Protein AF-A0A7J5XZE1-F1 (afdb_monomer_lite)

Organism: Dissostichus mawsoni (NCBI:txid36200)

Radius of gyration: 55.98 Å; chains: 1; bounding box: 122×51×194 Å

pLDDT: mean 79.08, std 19.47, range [37.0, 98.12]

Foldseek 3Di:
DDDDPDVVVVVVVVVVVVVVVVVVVVVVVVVVVVVVLLVVLQVCCVVPLVVVLVVLLVVLVVLLVVLLPDDDDPVCVVVSVVSLVVSVVSLVVSVVSCVVSVVSDDPVVNVVSVVSSVVSVVSSVVSVVVNVVNNVVNVVVVVVVVVVVVVVVVVVVVVVVVVVVVVVVVVVVVVVVVVVVVVVVVVVVVVVVVVVVPDVVPDPDPVVVVVVVVVVVVVVVVVVVVVVVVVPPPPPDPPPDDDPPDDDDDDDDDDDDDDDPDPDDDPDDDDDDDDDDDDDDDPDDDDPPPDDDDDDDDDDD

Secondary structure (DSSP, 8-state):
-----SSHHHHHHHHHHHHHHHHHHHHHHHHHHHHHHHHHHHHHIIIIIHHHHHHHHHHHHHHHHHHHHPPP-TTTHHHHHHHHHHHHHHHHHHHHHHHHHHTTS-HHHHHHHHHHHHHHHHHHHHHHHHHHHHHHHHHHHHHHHHHHHHHHHHHHHHHHHHHHHHHHHHHHHHHHHHHHHHHHHHHHHHHHHHHHHT-GGG-S-HHHHHHHHHHHHHHHHHHHHHHHHHTT-------------PPPP---------------------PPPPPPPP---------TT------------

Sequence (301 aa):
MKLILNADSDEDQVSEELRADVEKTDGETSQRLEEVSEVIKANLWSRHGERKVMFAVGEAEKVYEEAEATQIDLVSYESYEKQLNNLEILIKELKEVHSTWRGWAPATAKTDVEEIVRQLETRKNALKRQKEAEFNKARGAAELARTAAEDERAQFALVQLRQDQAQRSKLAEAQIAAEEAREDRKESFGALLFVNLVKPERFSSLARLCGVVAWVRRAAEKWLTRRGRAAGQAKSEARVLDKRKGKPLPLRGDLASGSLKIPKQRTKKKEPPQTPPPEQGYLGWWPPWVIRPGGQVGGVL

Structure (mmCIF, N/CA/C/O backbone):
data_AF-A0A7J5XZE1-F1
#
_entry.id   AF-A0A7J5XZE1-F1
#
loop_
_atom_site.group_PDB
_atom_site.id
_atom_site.type_symbol
_atom_site.label_atom_id
_atom_site.label_alt_id
_atom_site.label_comp_id
_atom_site.label_asym_id
_atom_site.label_entity_id
_atom_site.label_seq_id
_atom_site.pdbx_PDB_ins_code
_atom_site.Cartn_x
_atom_site.Cartn_y
_atom_site.Cartn_z
_atom_site.occupancy
_atom_site.B_iso_or_equiv
_atom_site.auth_seq_id
_atom_site.auth_comp_id
_atom_site.auth_asym_id
_atom_site.auth_atom_id
_atom_site.pdbx_PDB_model_num
ATOM 1 N N . MET A 1 1 ? -32.563 -6.516 96.613 1.00 41.84 1 MET A N 1
ATOM 2 C CA . MET A 1 1 ? -33.246 -6.095 95.373 1.00 41.84 1 MET A CA 1
ATOM 3 C C . MET A 1 1 ? -32.181 -5.719 94.354 1.00 41.84 1 MET A C 1
ATOM 5 O O . MET A 1 1 ? -31.505 -4.723 94.555 1.00 41.84 1 MET A O 1
ATOM 9 N N . LYS A 1 2 ? -31.952 -6.566 93.345 1.00 46.09 2 LYS A N 1
ATOM 10 C CA . LYS A 1 2 ? -31.022 -6.330 92.228 1.00 46.09 2 LYS A CA 1
ATOM 11 C C . LYS A 1 2 ? -31.877 -6.351 90.962 1.00 46.09 2 LYS A C 1
ATOM 13 O O . LYS A 1 2 ? -32.335 -7.416 90.570 1.00 46.09 2 LYS A O 1
ATOM 18 N N . LEU A 1 3 ? -32.168 -5.174 90.425 1.00 53.28 3 LEU A N 1
ATOM 19 C CA . LEU A 1 3 ? -32.913 -4.959 89.185 1.00 53.28 3 LEU A CA 1
ATOM 20 C C . LEU A 1 3 ? -32.268 -3.774 88.473 1.00 53.28 3 LEU A C 1
ATOM 22 O O . LEU A 1 3 ? -32.752 -2.658 88.587 1.00 53.28 3 LEU A O 1
ATOM 26 N N . ILE A 1 4 ? -31.131 -4.016 87.833 1.00 58.12 4 ILE A N 1
ATOM 27 C CA . ILE A 1 4 ? -30.527 -3.193 86.776 1.00 58.12 4 ILE A CA 1
ATOM 28 C C . ILE A 1 4 ? -29.732 -4.202 85.928 1.00 58.12 4 ILE A C 1
ATOM 30 O O . ILE A 1 4 ? -29.246 -5.170 86.514 1.00 58.12 4 ILE A O 1
ATOM 34 N N . LEU A 1 5 ? -29.607 -3.969 84.617 1.00 51.78 5 LEU A N 1
ATOM 35 C CA . LEU A 1 5 ? -29.023 -4.805 83.546 1.00 51.78 5 LEU A CA 1
ATOM 36 C C . LEU A 1 5 ? -30.106 -5.486 82.696 1.00 51.78 5 LEU A C 1
ATOM 38 O O . LEU A 1 5 ? -30.463 -6.622 82.959 1.00 51.78 5 LEU A O 1
ATOM 42 N N . ASN A 1 6 ? -30.648 -4.751 81.723 1.00 56.34 6 ASN A N 1
ATOM 43 C CA . ASN A 1 6 ? -31.314 -5.281 80.518 1.00 56.34 6 ASN A CA 1
ATOM 44 C C . ASN A 1 6 ? -31.476 -4.192 79.432 1.00 56.34 6 ASN A C 1
ATOM 46 O O . ASN A 1 6 ? -31.819 -4.528 78.312 1.00 56.34 6 ASN A O 1
ATOM 50 N N . ALA A 1 7 ? -31.212 -2.911 79.730 1.00 57.00 7 ALA A N 1
ATOM 51 C CA . ALA A 1 7 ? -31.329 -1.827 78.748 1.00 57.00 7 ALA A CA 1
ATOM 52 C C . ALA A 1 7 ? -30.205 -1.816 77.691 1.00 57.00 7 ALA A C 1
ATOM 54 O O . ALA A 1 7 ? -30.454 -1.424 76.560 1.00 57.00 7 ALA A O 1
ATOM 55 N N . ASP A 1 8 ? -29.003 -2.298 78.024 1.00 57.84 8 ASP A N 1
ATOM 56 C CA . ASP A 1 8 ? -27.853 -2.223 77.106 1.00 57.84 8 ASP A CA 1
ATOM 57 C C . ASP A 1 8 ? -27.936 -3.247 75.951 1.00 57.84 8 ASP A C 1
ATOM 59 O O . ASP A 1 8 ? -27.357 -3.040 74.892 1.00 57.84 8 ASP A O 1
ATOM 63 N N . SER A 1 9 ? -28.689 -4.342 76.118 1.00 63.31 9 SER A N 1
ATOM 64 C CA . SER A 1 9 ? -28.777 -5.409 75.103 1.00 63.31 9 SER A CA 1
ATOM 65 C C . SER A 1 9 ? -29.628 -5.032 73.889 1.00 63.31 9 SER A C 1
ATOM 67 O O . SER A 1 9 ? -29.413 -5.583 72.811 1.00 63.31 9 SER A O 1
ATOM 69 N N . ASP A 1 10 ? -30.608 -4.146 74.064 1.00 67.38 10 ASP A N 1
ATOM 70 C CA . ASP A 1 10 ? -31.528 -3.762 72.990 1.00 67.38 10 ASP A CA 1
ATOM 71 C C . ASP A 1 10 ? -30.918 -2.648 72.117 1.00 67.38 10 ASP A C 1
ATOM 73 O O . ASP A 1 10 ? -31.133 -2.623 70.906 1.00 67.38 10 ASP A O 1
ATOM 77 N N . GLU A 1 11 ? -30.095 -1.760 72.694 1.00 67.44 11 GLU A N 1
ATOM 78 C CA . GLU A 1 11 ? -29.366 -0.729 71.935 1.00 67.44 11 GLU A CA 1
ATOM 79 C C . GLU A 1 11 ? -28.321 -1.337 70.986 1.00 67.44 11 GLU A C 1
ATOM 81 O O . GLU A 1 11 ? -28.200 -0.906 69.835 1.00 67.44 11 GLU A O 1
ATOM 86 N N . ASP A 1 12 ? -27.609 -2.376 71.433 1.00 73.94 12 ASP A N 1
ATOM 87 C CA . ASP A 1 12 ? -26.619 -3.075 70.610 1.00 73.94 12 ASP A CA 1
ATOM 88 C C . ASP A 1 12 ? -27.269 -3.807 69.421 1.00 73.94 12 ASP A C 1
ATOM 90 O O . ASP A 1 12 ? -26.736 -3.767 68.309 1.00 73.94 12 ASP A O 1
ATOM 94 N N . GLN A 1 13 ? -28.454 -4.403 69.612 1.00 75.69 13 GLN A N 1
ATOM 95 C CA . GLN A 1 13 ? -29.197 -5.070 68.533 1.00 75.69 13 GLN A CA 1
ATOM 96 C C . GLN A 1 13 ? -29.689 -4.086 67.466 1.00 75.69 13 GLN A C 1
ATOM 98 O O . GLN A 1 13 ? -29.524 -4.345 66.274 1.00 75.69 13 GLN A O 1
ATOM 103 N N . VAL A 1 14 ? -30.231 -2.932 67.871 1.00 76.31 14 VAL A N 1
ATOM 104 C CA . VAL A 1 14 ? -30.678 -1.887 66.931 1.00 76.31 14 VAL A CA 1
ATOM 105 C C . VAL A 1 14 ? -29.499 -1.327 66.123 1.00 76.31 14 VAL A C 1
ATOM 107 O O . VAL A 1 14 ? -29.637 -1.025 64.938 1.00 76.31 14 VAL A O 1
ATOM 110 N N . SER A 1 15 ? -28.319 -1.214 66.741 1.00 84.06 15 SER A N 1
ATOM 111 C CA . SER A 1 15 ? -27.088 -0.769 66.075 1.00 84.06 15 SER A CA 1
ATOM 112 C C . SER A 1 15 ? -26.587 -1.772 65.029 1.00 84.06 15 SER A C 1
ATOM 114 O O . SER A 1 15 ? -26.123 -1.376 63.955 1.00 84.06 15 SER A O 1
ATOM 116 N N . GLU A 1 16 ? -26.693 -3.071 65.311 1.00 90.12 16 GLU A N 1
ATOM 117 C CA . GLU A 1 16 ? -26.300 -4.132 64.380 1.00 90.12 16 GLU A CA 1
ATOM 118 C C . GLU A 1 16 ? -27.279 -4.261 63.203 1.00 90.12 16 GLU A C 1
ATOM 120 O O . GLU A 1 16 ? -26.843 -4.325 62.052 1.00 90.12 16 GLU A O 1
ATOM 125 N N . GLU A 1 17 ? -28.588 -4.197 63.464 1.00 91.00 17 GLU A N 1
ATOM 126 C CA . GLU A 1 17 ? -29.628 -4.203 62.426 1.00 91.00 17 GLU A CA 1
ATOM 127 C C . GLU A 1 17 ? -29.478 -3.004 61.476 1.00 91.00 17 GLU A C 1
ATOM 129 O O . GLU A 1 17 ? -29.453 -3.171 60.255 1.00 91.00 17 GLU A O 1
ATOM 134 N N . LEU A 1 18 ? -29.246 -1.803 62.021 1.00 93.06 18 LEU A N 1
ATOM 135 C CA . LEU A 1 18 ? -29.017 -0.601 61.218 1.00 93.06 18 LEU A CA 1
ATOM 136 C C . LEU A 1 18 ? -27.769 -0.725 60.328 1.00 93.06 18 LEU A C 1
ATOM 138 O O . LEU A 1 18 ? -27.772 -0.252 59.192 1.00 93.06 18 LEU A O 1
ATOM 142 N N . ARG A 1 19 ? -26.695 -1.360 60.814 1.00 93.44 19 ARG A N 1
ATOM 143 C CA . ARG A 1 19 ? -25.488 -1.602 60.005 1.00 93.44 19 ARG A CA 1
ATOM 144 C C . ARG A 1 19 ? -25.760 -2.557 58.851 1.00 93.44 19 ARG A C 1
ATOM 146 O O . ARG A 1 19 ? -25.318 -2.274 57.740 1.00 93.44 19 ARG A O 1
ATOM 153 N N . ALA A 1 20 ? -26.490 -3.641 59.102 1.00 95.00 20 ALA A N 1
ATOM 154 C CA . ALA A 1 20 ? -26.850 -4.606 58.069 1.00 95.00 20 ALA A CA 1
ATOM 155 C C . ALA A 1 20 ? -27.721 -3.966 56.973 1.00 95.00 20 ALA A C 1
ATOM 157 O O . ALA A 1 20 ? -27.478 -4.184 55.785 1.00 95.00 20 ALA A O 1
ATOM 158 N N . ASP A 1 21 ? -28.684 -3.122 57.351 1.00 96.12 21 ASP A N 1
ATOM 159 C CA . ASP A 1 21 ? -29.517 -2.384 56.397 1.00 96.12 21 ASP A CA 1
ATOM 160 C C . ASP A 1 21 ? -28.710 -1.364 55.580 1.00 96.12 21 ASP A C 1
ATOM 162 O O . ASP A 1 21 ? -28.920 -1.225 54.370 1.00 96.12 21 ASP A O 1
ATOM 166 N N . VAL A 1 22 ? -27.750 -0.673 56.202 1.00 96.44 22 VAL A N 1
ATOM 167 C CA . VAL A 1 22 ? -26.840 0.238 55.487 1.00 96.44 22 VAL A CA 1
ATOM 168 C C . VAL A 1 22 ? -25.971 -0.528 54.491 1.00 96.44 22 VAL A C 1
ATOM 170 O O . VAL A 1 22 ? -25.880 -0.124 53.337 1.00 96.44 22 VAL A O 1
ATOM 173 N N . GLU A 1 23 ? -25.379 -1.654 54.886 1.00 96.75 23 GLU A N 1
ATOM 174 C CA . GLU A 1 23 ? -24.545 -2.465 53.989 1.00 96.75 23 GLU A CA 1
ATOM 175 C C . GLU A 1 23 ? -25.362 -3.053 52.829 1.00 96.75 23 GLU A C 1
ATOM 177 O O . GLU A 1 23 ? -24.940 -3.018 51.672 1.00 96.75 23 GLU A O 1
ATOM 182 N N . LYS A 1 24 ? -26.582 -3.521 53.109 1.00 96.94 24 LYS A N 1
ATOM 183 C CA . LYS A 1 24 ? -27.506 -4.002 52.081 1.00 96.94 24 LYS A CA 1
ATOM 184 C C . LYS A 1 24 ? -27.890 -2.896 51.100 1.00 96.94 24 LYS A C 1
ATOM 186 O O . LYS A 1 24 ? -27.856 -3.116 49.890 1.00 96.94 24 LYS A O 1
ATOM 191 N N . THR A 1 25 ? -28.259 -1.717 51.597 1.00 96.50 25 THR A N 1
ATOM 192 C CA . THR A 1 25 ? -28.631 -0.588 50.731 1.00 96.50 25 THR A CA 1
ATOM 193 C C . THR A 1 25 ? -27.436 -0.067 49.927 1.00 96.50 25 THR A C 1
ATOM 195 O O . THR A 1 25 ? -27.605 0.266 48.754 1.00 96.50 25 THR A O 1
ATOM 198 N N . ASP A 1 26 ? -26.223 -0.072 50.483 1.00 96.75 26 ASP A N 1
ATOM 199 C CA . ASP A 1 26 ? -24.987 0.261 49.760 1.00 96.75 26 ASP A CA 1
ATOM 200 C C . ASP A 1 26 ? -24.699 -0.744 48.628 1.00 96.75 26 ASP A C 1
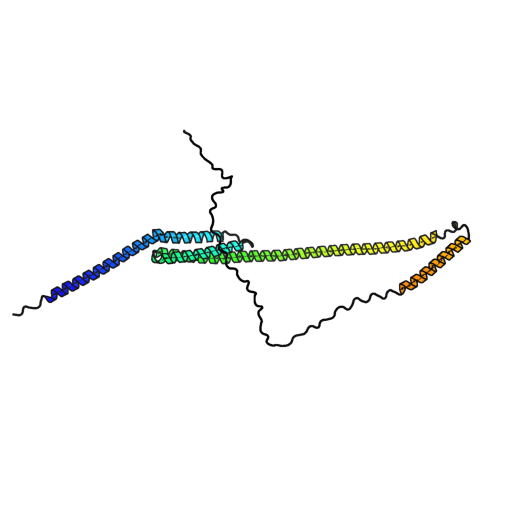ATOM 202 O O . ASP A 1 26 ? -24.436 -0.356 47.485 1.00 96.75 26 ASP A O 1
ATOM 206 N N . GLY A 1 27 ? -24.876 -2.041 48.898 1.00 97.25 27 GLY A N 1
ATOM 207 C CA . GLY A 1 27 ? -24.773 -3.095 47.888 1.00 97.25 27 GLY A CA 1
ATOM 208 C C . GLY A 1 27 ? -25.805 -2.949 46.763 1.00 97.25 27 GLY A C 1
ATOM 209 O O . GLY A 1 27 ? -25.447 -2.962 45.583 1.00 97.25 27 GLY A O 1
ATOM 210 N N . GLU A 1 28 ? -27.081 -2.750 47.108 1.00 97.31 28 GLU A N 1
ATOM 211 C CA . GLU A 1 28 ? -28.161 -2.554 46.131 1.00 97.31 28 GLU A CA 1
ATOM 212 C C . GLU A 1 28 ? -27.967 -1.279 45.297 1.00 97.31 28 GLU A C 1
ATOM 214 O O . GLU A 1 28 ? -28.227 -1.276 44.091 1.00 97.31 28 GLU A O 1
ATOM 219 N N . THR A 1 29 ? -27.509 -0.184 45.912 1.00 96.94 29 THR A N 1
ATOM 220 C CA . THR A 1 29 ? -27.261 1.073 45.189 1.00 96.94 29 THR A CA 1
ATOM 221 C C . THR A 1 29 ? -26.064 0.963 44.251 1.00 96.94 29 THR A C 1
ATOM 223 O O . THR A 1 29 ? -26.163 1.406 43.104 1.00 96.94 29 THR A O 1
ATOM 226 N N . SER A 1 30 ? -24.985 0.304 44.676 1.00 96.75 30 SER A N 1
ATOM 227 C CA . SER A 1 30 ? -23.820 0.015 43.834 1.00 96.75 30 SER A CA 1
ATOM 228 C C . SER A 1 30 ? -24.184 -0.878 42.648 1.00 96.75 30 SER A C 1
ATOM 230 O O . SER A 1 30 ? -23.818 -0.575 41.512 1.00 96.75 30 SER A O 1
ATOM 232 N N . GLN A 1 31 ? -24.978 -1.931 42.877 1.00 97.69 31 GLN A N 1
ATOM 233 C CA . GLN A 1 31 ? -25.472 -2.795 41.805 1.00 97.69 31 GLN A CA 1
ATOM 234 C C . GLN A 1 31 ? -26.325 -2.012 40.796 1.00 97.69 31 GLN A C 1
ATOM 236 O O . GLN A 1 31 ? -26.096 -2.102 39.590 1.00 97.69 31 GLN A O 1
ATOM 241 N N . ARG A 1 32 ? -27.284 -1.205 41.270 1.00 97.62 32 ARG A N 1
ATOM 242 C CA . ARG A 1 32 ? -28.131 -0.383 40.388 1.00 97.62 32 ARG A CA 1
ATOM 243 C C . ARG A 1 32 ? -27.322 0.638 39.593 1.00 97.62 32 ARG A C 1
ATOM 245 O O . ARG A 1 32 ? -27.654 0.913 38.442 1.00 97.62 32 ARG A O 1
ATOM 252 N N . LEU A 1 33 ? -26.276 1.210 40.188 1.00 97.44 33 LEU A N 1
ATOM 253 C CA . LEU A 1 33 ? -25.392 2.144 39.499 1.00 97.44 33 LEU A CA 1
ATOM 254 C C . LEU A 1 33 ? -24.617 1.451 38.371 1.00 97.44 33 LEU A C 1
ATOM 256 O O . LEU A 1 33 ? -24.508 2.020 37.284 1.00 97.44 33 LEU A O 1
ATOM 260 N N . GLU A 1 34 ? -24.149 0.221 38.590 1.00 96.62 34 GLU A N 1
ATOM 261 C CA . GLU A 1 34 ? -23.497 -0.579 37.548 1.00 96.62 34 GLU A CA 1
ATOM 262 C C . GLU A 1 34 ? -24.473 -0.930 36.414 1.00 96.62 34 GLU A C 1
ATOM 264 O O . GLU A 1 34 ? -24.160 -0.722 35.244 1.00 96.62 34 GLU A O 1
ATOM 269 N N . GLU A 1 35 ? -25.698 -1.354 36.737 1.00 95.88 35 GLU A N 1
ATOM 270 C CA . GLU A 1 35 ? -26.736 -1.643 35.736 1.00 95.88 35 GLU A CA 1
ATOM 271 C C . GLU A 1 35 ? -27.057 -0.413 34.869 1.00 95.88 35 GLU A C 1
ATOM 273 O O . GLU A 1 35 ? -27.094 -0.495 33.638 1.00 95.88 35 GLU A O 1
ATOM 278 N N . VAL A 1 36 ? -27.242 0.757 35.492 1.00 97.00 36 VAL A N 1
ATOM 279 C CA . VAL A 1 36 ? -27.491 2.016 34.771 1.00 97.00 36 VAL A CA 1
ATOM 280 C C . VAL A 1 36 ? -26.277 2.420 33.930 1.00 97.00 36 VAL A C 1
ATOM 282 O O . VAL A 1 36 ? -26.442 2.856 32.788 1.00 97.00 36 VAL A O 1
ATOM 285 N N . SER A 1 37 ? -25.063 2.254 34.458 1.00 95.25 37 SER A N 1
ATOM 286 C CA . SER A 1 37 ? -23.808 2.516 33.746 1.00 95.25 37 SER A CA 1
ATOM 287 C C . SER A 1 37 ? -23.701 1.669 32.475 1.00 95.25 37 SER A C 1
ATOM 289 O O . SER A 1 37 ? -23.439 2.211 31.398 1.00 95.25 37 SER A O 1
ATOM 291 N N . GLU A 1 38 ? -23.997 0.371 32.555 1.00 94.06 38 GLU A N 1
ATOM 292 C CA . GLU A 1 38 ? -23.982 -0.532 31.402 1.00 94.06 38 GLU A CA 1
ATOM 293 C C . GLU A 1 38 ? -25.052 -0.171 30.362 1.00 94.06 38 GLU A C 1
ATOM 295 O O . GLU A 1 38 ? -24.760 -0.136 29.162 1.00 94.06 38 GLU A O 1
ATOM 300 N N . VAL A 1 39 ? -26.263 0.206 30.790 1.00 95.38 39 VAL A N 1
ATOM 301 C CA . VAL A 1 39 ? -27.315 0.688 29.874 1.00 95.38 39 VAL A CA 1
ATOM 302 C C . VAL A 1 39 ? -26.885 1.969 29.155 1.00 95.38 39 VAL A C 1
ATOM 304 O O . VAL A 1 39 ? -27.081 2.093 27.942 1.00 95.38 39 VAL A O 1
ATOM 307 N N . ILE A 1 40 ? -26.272 2.920 29.867 1.00 95.69 40 ILE A N 1
ATOM 308 C CA . ILE A 1 40 ? -25.775 4.170 29.276 1.00 95.69 40 ILE A CA 1
ATOM 309 C C . ILE A 1 40 ? -24.657 3.882 28.270 1.00 95.69 40 ILE A C 1
ATOM 311 O O . ILE A 1 40 ? -24.704 4.403 27.152 1.00 95.69 40 ILE A O 1
ATOM 315 N N . LYS A 1 41 ? -23.679 3.036 28.625 1.00 94.69 41 LYS A N 1
ATOM 316 C CA . LYS A 1 41 ? -22.585 2.639 27.724 1.00 94.69 41 LYS A CA 1
ATOM 317 C C . LYS A 1 41 ? -23.123 1.981 26.458 1.00 94.69 41 LYS A C 1
ATOM 319 O O . LYS A 1 41 ? -22.791 2.430 25.362 1.00 94.69 41 LYS A O 1
ATOM 324 N N . ALA A 1 42 ? -24.015 0.999 26.597 1.00 93.19 42 ALA A N 1
ATOM 325 C CA . ALA A 1 42 ? -24.640 0.321 25.465 1.00 93.19 42 ALA A CA 1
ATOM 326 C C . ALA A 1 42 ? -25.414 1.298 24.561 1.00 93.19 42 ALA A C 1
ATOM 328 O O . ALA A 1 42 ? -25.307 1.228 23.334 1.00 93.19 42 ALA A O 1
ATOM 329 N N . ASN A 1 43 ? -26.147 2.252 25.148 1.00 96.25 43 ASN A N 1
ATOM 330 C CA . ASN A 1 43 ? -26.903 3.254 24.394 1.00 96.25 43 ASN A CA 1
ATOM 331 C C . ASN A 1 43 ? -25.985 4.220 23.627 1.00 96.25 43 ASN A C 1
ATOM 333 O O . ASN A 1 43 ? -26.197 4.462 22.437 1.00 96.25 43 ASN A O 1
ATOM 337 N N . LEU A 1 44 ? -24.946 4.744 24.285 1.00 96.62 44 LEU A N 1
ATOM 338 C CA . LEU A 1 44 ? -23.971 5.647 23.668 1.00 96.62 44 LEU A CA 1
ATOM 339 C C . LEU A 1 44 ? -23.165 4.950 22.571 1.00 96.62 44 LEU A C 1
ATOM 341 O O . LEU A 1 44 ? -22.938 5.539 21.509 1.00 96.62 44 LEU A O 1
ATOM 345 N N . TRP A 1 45 ? -22.774 3.696 22.797 1.00 97.25 45 TRP A N 1
ATOM 346 C CA . TRP A 1 45 ? -22.124 2.875 21.787 1.00 97.25 45 TRP A CA 1
ATOM 347 C C . TRP A 1 45 ? -23.024 2.700 20.563 1.00 97.25 45 TRP A C 1
ATOM 349 O O . TRP A 1 45 ? -22.641 3.133 19.481 1.00 97.25 45 TRP A O 1
ATOM 359 N N . SER A 1 46 ? -24.239 2.174 20.729 1.00 96.31 46 SER A N 1
ATOM 360 C CA . SER A 1 46 ? -25.143 1.910 19.600 1.00 96.31 46 SER A CA 1
ATOM 361 C C . SER A 1 46 ? -25.512 3.182 18.820 1.00 96.31 46 SER A C 1
ATOM 363 O O . SER A 1 46 ? -25.594 3.177 17.591 1.00 96.31 46 SER A O 1
ATOM 365 N N . ARG A 1 47 ? -25.693 4.324 19.499 1.00 95.62 47 ARG A N 1
ATOM 366 C CA . ARG A 1 47 ? -26.073 5.579 18.826 1.00 95.62 47 ARG A CA 1
ATOM 367 C C . ARG A 1 47 ? -24.915 6.298 18.145 1.00 95.62 47 ARG A C 1
ATOM 369 O O . ARG A 1 47 ? -25.122 6.923 17.101 1.00 95.62 47 ARG A O 1
ATOM 376 N N . HIS A 1 48 ? -23.723 6.255 18.735 1.00 96.25 48 HIS A N 1
ATOM 377 C CA . HIS A 1 48 ? -22.606 7.103 18.318 1.00 96.25 48 HIS A CA 1
ATOM 378 C C . HIS A 1 48 ? -21.323 6.323 18.055 1.00 96.25 48 HIS A C 1
ATOM 380 O O . HIS A 1 48 ? -20.715 6.523 17.003 1.00 96.25 48 HIS A O 1
ATOM 386 N N . GLY A 1 49 ? -20.913 5.467 18.992 1.00 96.31 49 GLY A N 1
ATOM 387 C CA . GLY A 1 49 ? -19.650 4.733 18.911 1.00 96.31 49 GLY A CA 1
ATOM 388 C C . GLY A 1 49 ? -19.596 3.790 17.714 1.00 96.31 49 GLY A C 1
ATOM 389 O O . GLY A 1 49 ? -18.716 3.929 16.868 1.00 96.31 49 GLY A O 1
ATOM 390 N N . GLU A 1 50 ? -20.592 2.915 17.593 1.00 96.56 50 GLU A N 1
ATOM 391 C CA . GLU A 1 50 ? -20.711 1.930 16.519 1.00 96.56 50 GLU A CA 1
ATOM 392 C C . GLU A 1 50 ? -20.672 2.606 15.149 1.00 96.56 50 GLU A C 1
ATOM 394 O O . GLU A 1 50 ? -19.827 2.285 14.320 1.00 96.56 50 GLU A O 1
ATOM 399 N N . ARG A 1 51 ? -21.511 3.625 14.932 1.00 97.25 51 ARG A N 1
ATOM 400 C CA . ARG A 1 51 ? -21.553 4.351 13.657 1.00 97.25 51 ARG A CA 1
ATOM 401 C C . ARG A 1 51 ? -20.209 4.986 13.305 1.00 97.25 51 ARG A C 1
ATOM 403 O O . ARG A 1 51 ? -19.803 4.915 12.152 1.00 97.25 51 ARG A O 1
ATOM 410 N N . LYS A 1 52 ? -19.532 5.627 14.264 1.00 97.50 52 LYS A N 1
ATOM 411 C CA . LYS A 1 52 ? -18.237 6.280 14.015 1.00 97.50 52 LYS A CA 1
ATOM 412 C C . LYS A 1 52 ? -17.144 5.267 13.689 1.00 97.50 52 LYS A C 1
ATOM 414 O O . LYS A 1 52 ? -16.372 5.499 12.767 1.00 97.50 52 LYS A O 1
ATOM 419 N N . VAL A 1 53 ? -17.096 4.158 14.427 1.00 97.62 53 VAL A N 1
ATOM 420 C CA . VAL A 1 53 ? -16.124 3.087 14.187 1.00 97.62 53 VAL A CA 1
ATOM 421 C C . VAL A 1 53 ? -16.388 2.426 12.836 1.00 97.62 53 VAL A C 1
ATOM 423 O O . VAL A 1 53 ? -15.475 2.349 12.024 1.00 97.62 53 VAL A O 1
ATOM 426 N N . MET A 1 54 ? -17.631 2.033 12.549 1.00 96.62 54 MET A N 1
ATOM 427 C CA . MET A 1 54 ? -17.991 1.401 11.276 1.00 96.62 54 MET A CA 1
ATOM 428 C C . MET A 1 54 ? -17.802 2.335 10.078 1.00 96.62 54 MET A C 1
ATOM 430 O O . MET A 1 54 ? -17.428 1.878 9.004 1.00 96.62 54 MET A O 1
ATOM 434 N N . PHE A 1 55 ? -18.009 3.643 10.252 1.00 97.69 55 PHE A N 1
ATOM 435 C CA . PHE A 1 55 ? -17.695 4.631 9.222 1.00 97.69 55 PHE A CA 1
ATOM 436 C C . PHE A 1 55 ? -16.191 4.673 8.919 1.00 97.69 55 PHE A C 1
ATOM 438 O O . PHE A 1 55 ? -15.810 4.552 7.760 1.00 97.69 55 PHE A O 1
ATOM 445 N N . ALA A 1 56 ? -15.341 4.754 9.949 1.00 97.88 56 ALA A N 1
ATOM 446 C CA . ALA A 1 56 ? -13.888 4.736 9.774 1.00 97.88 56 ALA A CA 1
ATOM 447 C C . ALA A 1 56 ? -13.386 3.410 9.165 1.00 97.88 56 ALA A C 1
ATOM 449 O O . ALA A 1 56 ? -12.485 3.418 8.328 1.00 97.88 56 ALA A O 1
ATOM 450 N N . VAL A 1 57 ? -13.995 2.274 9.538 1.00 98.06 57 VAL A N 1
ATOM 451 C CA . VAL A 1 57 ? -13.747 0.974 8.889 1.00 98.06 57 VAL A CA 1
ATOM 452 C C . VAL A 1 57 ? -14.104 1.046 7.407 1.00 98.06 57 VAL A C 1
ATOM 454 O O . VAL A 1 57 ? -13.264 0.721 6.576 1.00 98.06 57 VAL A O 1
ATOM 457 N N . GLY A 1 58 ? -15.304 1.523 7.068 1.00 97.81 58 GLY A N 1
ATOM 458 C CA . GLY A 1 58 ? -15.763 1.613 5.682 1.00 97.81 58 GLY A CA 1
ATOM 459 C C . GLY A 1 58 ? -14.905 2.537 4.813 1.00 97.81 58 GLY A C 1
ATOM 460 O O . GLY A 1 58 ? -14.645 2.219 3.655 1.00 97.81 58 GLY A O 1
ATOM 461 N N . GLU A 1 59 ? -14.411 3.656 5.352 1.00 98.00 59 GLU A N 1
ATOM 462 C CA . GLU A 1 59 ? -13.469 4.524 4.631 1.00 98.00 59 GLU A CA 1
ATOM 463 C C . GLU A 1 59 ? -12.123 3.832 4.385 1.00 98.00 59 GLU A C 1
ATOM 465 O O . GLU A 1 59 ? -11.591 3.899 3.274 1.00 98.00 59 GLU A O 1
ATOM 470 N N . ALA A 1 60 ? -11.589 3.128 5.388 1.00 97.50 60 ALA A N 1
ATOM 471 C CA . ALA A 1 60 ? -10.358 2.358 5.236 1.00 97.50 60 ALA A CA 1
ATOM 472 C C . ALA A 1 60 ? -10.519 1.211 4.221 1.00 97.50 60 ALA A C 1
ATOM 474 O O . ALA A 1 60 ? -9.647 1.016 3.375 1.00 97.50 60 ALA A O 1
ATOM 475 N N . GLU A 1 61 ? -11.636 0.482 4.262 1.00 97.62 61 GLU A N 1
ATOM 476 C CA . GLU A 1 61 ? -11.954 -0.586 3.306 1.00 97.62 61 GLU A CA 1
ATOM 477 C C . GLU A 1 61 ? -12.088 -0.050 1.883 1.00 97.62 61 GLU A C 1
ATOM 479 O O . GLU A 1 61 ? -11.473 -0.592 0.967 1.00 97.62 61 GLU A O 1
ATOM 484 N N . LYS A 1 62 ? -12.789 1.071 1.696 1.00 97.69 62 LYS A N 1
ATOM 485 C CA . LYS A 1 62 ? -12.919 1.707 0.384 1.00 97.69 62 LYS A CA 1
ATOM 486 C C . LYS A 1 62 ? -11.557 2.075 -0.214 1.00 97.69 62 LYS A C 1
ATOM 488 O O . LYS A 1 62 ? -11.297 1.785 -1.378 1.00 97.69 62 LYS A O 1
ATOM 493 N N . VAL A 1 63 ? -10.668 2.693 0.568 1.00 96.44 63 VAL A N 1
ATOM 494 C CA . VAL A 1 63 ? -9.322 3.045 0.079 1.00 96.44 63 VAL A CA 1
ATOM 495 C C . VAL A 1 63 ? -8.482 1.796 -0.187 1.00 96.44 63 VAL A C 1
ATOM 497 O O . VAL A 1 63 ? -7.677 1.790 -1.118 1.00 96.44 63 VAL A O 1
ATOM 500 N N . TYR A 1 64 ? -8.670 0.727 0.589 1.00 96.69 64 TYR A N 1
ATOM 501 C CA . TYR A 1 64 ? -8.039 -0.560 0.312 1.00 96.69 64 TYR A CA 1
ATOM 502 C C . TYR A 1 64 ? -8.492 -1.140 -1.035 1.00 96.69 64 TYR A C 1
ATOM 504 O O . TYR A 1 64 ? -7.638 -1.502 -1.842 1.00 96.69 64 TYR A O 1
ATOM 512 N N . GLU A 1 65 ? -9.797 -1.172 -1.309 1.00 96.62 65 GLU A N 1
ATOM 513 C CA . GLU A 1 65 ? -10.354 -1.646 -2.583 1.00 96.62 65 GLU A CA 1
ATOM 514 C C . GLU A 1 65 ? -9.860 -0.804 -3.769 1.00 96.62 65 GLU A C 1
ATOM 516 O O . GLU A 1 65 ? -9.450 -1.343 -4.798 1.00 96.62 65 GLU A O 1
ATOM 521 N N . GLU A 1 66 ? -9.824 0.524 -3.616 1.00 94.38 66 GLU A N 1
ATOM 522 C CA . GLU A 1 66 ? -9.265 1.431 -4.624 1.00 94.38 66 GLU A CA 1
ATOM 523 C C . GLU A 1 66 ? -7.774 1.150 -4.878 1.00 94.38 66 GLU A C 1
ATOM 525 O O . GLU A 1 66 ? -7.337 1.127 -6.030 1.00 94.38 66 GLU A O 1
ATOM 530 N N . ALA A 1 67 ? -6.989 0.904 -3.823 1.00 94.69 67 ALA A N 1
ATOM 531 C CA . ALA A 1 67 ? -5.569 0.572 -3.935 1.00 94.69 67 ALA A CA 1
ATOM 532 C C . ALA A 1 67 ? -5.330 -0.812 -4.562 1.00 94.69 67 ALA A C 1
ATOM 534 O O . ALA A 1 67 ? -4.356 -1.008 -5.296 1.00 94.69 67 ALA A O 1
ATOM 535 N N . GLU A 1 68 ? -6.208 -1.775 -4.291 1.00 94.12 68 GLU A N 1
ATOM 536 C CA . GLU A 1 68 ? -6.172 -3.105 -4.892 1.00 94.12 68 GLU A CA 1
ATOM 537 C C . GLU A 1 68 ? -6.477 -3.049 -6.394 1.00 94.12 68 GLU A C 1
ATOM 539 O O . GLU A 1 68 ? -5.731 -3.630 -7.196 1.00 94.12 68 GLU A O 1
ATOM 544 N N . ALA A 1 69 ? -7.505 -2.284 -6.777 1.00 94.19 69 ALA A N 1
ATOM 545 C CA . ALA A 1 69 ? -7.935 -2.096 -8.160 1.00 94.19 69 ALA A CA 1
ATOM 546 C C . ALA A 1 69 ? -6.912 -1.339 -9.026 1.00 94.19 69 ALA A C 1
ATOM 548 O O . ALA A 1 69 ? -6.889 -1.515 -10.249 1.00 94.19 69 ALA A O 1
ATOM 549 N N . THR A 1 70 ? -6.041 -0.522 -8.424 1.00 92.12 70 THR A N 1
ATOM 550 C CA . THR A 1 70 ? -4.989 0.198 -9.150 1.00 92.12 70 THR A CA 1
ATOM 551 C C . THR A 1 70 ? -4.013 -0.779 -9.810 1.00 92.12 70 THR A C 1
ATOM 553 O O . THR A 1 70 ? -3.285 -1.532 -9.152 1.00 92.12 70 THR A O 1
ATOM 556 N N . GLN A 1 71 ? -3.965 -0.744 -11.142 1.00 89.69 71 GLN A N 1
ATOM 557 C CA . GLN A 1 71 ? -2.969 -1.470 -11.927 1.00 89.69 71 GLN A CA 1
ATOM 558 C C . GLN A 1 71 ? -1.606 -0.788 -11.811 1.00 89.69 71 GLN A C 1
ATOM 560 O O . GLN A 1 71 ? -1.491 0.434 -11.960 1.00 89.69 71 GLN A O 1
ATOM 565 N N . ILE A 1 72 ? -0.568 -1.585 -11.561 1.00 89.44 72 ILE A N 1
ATOM 566 C CA . ILE A 1 72 ? 0.799 -1.084 -11.455 1.00 89.44 72 ILE A CA 1
ATOM 567 C C . ILE A 1 72 ? 1.479 -1.122 -12.810 1.00 89.44 72 ILE A C 1
ATOM 569 O O . ILE A 1 72 ? 1.722 -2.178 -13.387 1.00 89.44 72 ILE A O 1
ATOM 573 N N . ASP A 1 73 ? 1.841 0.069 -13.254 1.00 86.44 73 ASP A N 1
ATOM 574 C CA . ASP A 1 73 ? 2.761 0.341 -14.336 1.00 86.44 73 ASP A CA 1
ATOM 575 C C . ASP A 1 73 ? 3.884 1.248 -13.803 1.00 86.44 73 ASP A C 1
ATOM 577 O O . ASP A 1 73 ? 3.797 1.807 -12.704 1.00 86.44 73 ASP A O 1
ATOM 581 N N . LEU A 1 74 ? 4.946 1.427 -14.587 1.00 84.00 74 LEU A N 1
ATOM 582 C CA . LEU A 1 74 ? 6.097 2.258 -14.225 1.00 84.00 74 LEU A CA 1
ATOM 583 C C . LEU A 1 74 ? 5.713 3.706 -13.887 1.00 84.00 74 LEU A C 1
ATOM 585 O O . LEU A 1 74 ? 6.411 4.351 -13.109 1.00 84.00 74 LEU A O 1
ATOM 589 N N . VAL A 1 75 ? 4.612 4.204 -14.457 1.00 87.31 75 VAL A N 1
ATOM 590 C CA . VAL A 1 75 ? 4.106 5.568 -14.241 1.00 87.31 75 VAL A CA 1
ATOM 591 C C . VAL A 1 75 ? 3.069 5.634 -13.111 1.00 87.31 75 VAL A C 1
ATOM 593 O O . VAL A 1 75 ? 2.986 6.642 -12.413 1.00 87.31 75 VAL A O 1
ATOM 596 N N . SER A 1 76 ? 2.279 4.577 -12.890 1.00 88.56 76 SER A N 1
ATOM 597 C CA . SER A 1 76 ? 1.179 4.593 -11.909 1.00 88.56 76 SER A CA 1
ATOM 598 C C . SER A 1 76 ? 1.613 4.251 -10.479 1.00 88.56 76 SER A C 1
ATOM 600 O O . SER A 1 76 ? 0.844 4.477 -9.542 1.00 88.56 76 SER A O 1
ATOM 602 N N . TYR A 1 77 ? 2.845 3.773 -10.285 1.00 89.94 77 TYR A N 1
ATOM 603 C CA . TYR A 1 77 ? 3.365 3.371 -8.975 1.00 89.94 77 TYR A CA 1
ATOM 604 C C . TYR A 1 77 ? 3.317 4.496 -7.922 1.00 89.94 77 TYR A C 1
ATOM 606 O O . TYR A 1 77 ? 2.925 4.254 -6.784 1.00 89.94 77 TYR A O 1
ATOM 614 N N . GLU A 1 78 ? 3.590 5.749 -8.303 1.00 90.56 78 GLU A N 1
ATOM 615 C CA . GLU A 1 78 ? 3.475 6.896 -7.382 1.00 90.56 78 GLU A CA 1
ATOM 616 C C . GLU A 1 78 ? 2.036 7.128 -6.889 1.00 90.56 78 GLU A C 1
ATOM 618 O O . GLU A 1 78 ? 1.815 7.595 -5.771 1.00 90.56 78 GLU A O 1
ATOM 623 N N . SER A 1 79 ? 1.039 6.822 -7.724 1.00 90.31 79 SER A N 1
ATOM 624 C CA . SER A 1 79 ? -0.374 6.953 -7.347 1.00 90.31 79 SER A CA 1
ATOM 625 C C . SER A 1 79 ? -0.765 5.870 -6.344 1.00 90.31 79 SER A C 1
ATOM 627 O O . SER A 1 79 ? -1.443 6.163 -5.360 1.00 90.31 79 SER A O 1
ATOM 629 N N . TYR A 1 80 ? -0.260 4.652 -6.544 1.00 92.50 80 TYR A N 1
ATOM 630 C CA . TYR A 1 80 ? -0.412 3.557 -5.593 1.00 92.50 80 TYR A CA 1
ATOM 631 C C . TYR A 1 80 ? 0.253 3.869 -4.239 1.00 92.50 80 TYR A C 1
ATOM 633 O O . TYR A 1 80 ? -0.374 3.689 -3.197 1.00 92.50 80 TYR A O 1
ATOM 641 N N . GLU A 1 81 ? 1.478 4.410 -4.220 1.00 92.88 81 GLU A N 1
ATOM 642 C CA . GLU A 1 81 ? 2.141 4.794 -2.962 1.00 92.88 81 GLU A CA 1
ATOM 643 C C . GLU A 1 81 ? 1.343 5.848 -2.180 1.00 92.88 81 GLU A C 1
ATOM 645 O O . GLU A 1 81 ? 1.234 5.764 -0.954 1.00 92.88 81 GLU A O 1
ATOM 650 N N . LYS A 1 82 ? 0.726 6.811 -2.878 1.00 93.56 82 LYS A N 1
ATOM 651 C CA . LYS A 1 82 ? -0.169 7.796 -2.252 1.00 93.56 82 LYS A CA 1
ATOM 652 C C . LYS A 1 82 ? -1.401 7.136 -1.633 1.00 93.56 82 LYS A C 1
ATOM 654 O O . LYS A 1 82 ? -1.749 7.475 -0.504 1.00 93.56 82 LYS A O 1
ATOM 659 N N . GLN A 1 83 ? -2.037 6.197 -2.336 1.00 93.69 83 GLN A N 1
ATOM 660 C CA . GLN A 1 83 ? -3.185 5.446 -1.812 1.00 93.69 83 GLN A CA 1
ATOM 661 C C . GLN A 1 83 ? -2.796 4.602 -0.592 1.00 93.69 83 GLN A C 1
ATOM 663 O O . GLN A 1 83 ? -3.501 4.620 0.413 1.00 93.69 83 GLN A O 1
ATOM 668 N N . LEU A 1 84 ? -1.642 3.930 -0.635 1.00 94.62 84 LEU A N 1
ATOM 669 C CA . LEU A 1 84 ? -1.136 3.144 0.489 1.00 94.62 84 LEU A CA 1
ATOM 670 C C . LEU A 1 84 ? -0.876 4.025 1.721 1.00 94.62 84 LEU A C 1
ATOM 672 O O . LEU A 1 84 ? -1.238 3.650 2.833 1.00 94.62 84 LEU A O 1
ATOM 676 N N . ASN A 1 85 ? -0.289 5.208 1.528 1.00 96.25 85 ASN A N 1
ATOM 677 C CA . ASN A 1 85 ? -0.076 6.162 2.614 1.00 96.25 85 ASN A CA 1
ATOM 678 C C . ASN A 1 85 ? -1.406 6.689 3.183 1.00 96.25 85 ASN A C 1
ATOM 680 O O . ASN A 1 85 ? -1.545 6.817 4.396 1.00 96.25 85 ASN A O 1
ATOM 684 N N . ASN A 1 86 ? -2.402 6.942 2.327 1.00 96.06 86 ASN A N 1
ATOM 685 C CA . ASN A 1 86 ? -3.744 7.321 2.772 1.00 96.06 86 ASN A CA 1
ATOM 686 C C . ASN A 1 86 ? -4.393 6.211 3.617 1.00 96.06 86 ASN A C 1
ATOM 688 O O . ASN A 1 86 ? -4.906 6.472 4.701 1.00 96.06 86 ASN A O 1
ATOM 692 N N . LEU A 1 87 ? -4.285 4.953 3.180 1.00 96.44 87 LEU A N 1
ATOM 693 C CA . LEU A 1 87 ? -4.761 3.798 3.941 1.00 96.44 87 LEU A CA 1
ATOM 694 C C . LEU A 1 87 ? -4.059 3.671 5.305 1.00 96.44 87 LEU A C 1
ATOM 696 O O . LEU A 1 87 ? -4.695 3.345 6.303 1.00 96.44 87 LEU A O 1
ATOM 700 N N . GLU A 1 88 ? -2.754 3.952 5.384 1.00 97.06 88 GLU A N 1
ATOM 701 C CA . GLU A 1 88 ? -2.029 3.971 6.662 1.00 97.06 88 GLU A CA 1
ATOM 702 C C . GLU A 1 88 ? -2.517 5.061 7.616 1.00 97.06 88 GLU A C 1
ATOM 704 O O . GLU A 1 88 ? -2.541 4.832 8.827 1.00 97.06 88 GLU A O 1
ATOM 709 N N . ILE A 1 89 ? -2.895 6.227 7.091 1.00 97.75 89 ILE A N 1
ATOM 710 C CA . ILE A 1 89 ? -3.492 7.310 7.877 1.00 97.75 89 ILE A CA 1
ATOM 711 C C . ILE A 1 89 ? -4.869 6.876 8.390 1.00 97.75 89 ILE A C 1
ATOM 713 O O . ILE A 1 89 ? -5.089 6.911 9.597 1.00 97.75 89 ILE A O 1
ATOM 717 N N . LEU A 1 90 ? -5.736 6.348 7.523 1.00 97.44 90 LEU A N 1
ATOM 718 C CA . LEU A 1 90 ? -7.077 5.892 7.908 1.00 97.44 90 LEU A CA 1
ATOM 719 C C . LEU A 1 90 ? -7.050 4.757 8.940 1.00 97.44 90 LEU A C 1
ATOM 721 O O . LEU A 1 90 ? -7.833 4.760 9.885 1.00 97.44 90 LEU A O 1
ATOM 725 N N . ILE A 1 91 ? -6.112 3.809 8.835 1.00 97.25 91 ILE A N 1
ATOM 726 C CA . ILE A 1 91 ? -5.946 2.757 9.854 1.00 97.25 91 ILE A CA 1
ATOM 727 C C . ILE A 1 91 ? -5.524 3.357 11.207 1.00 97.25 91 ILE A C 1
ATOM 729 O O . ILE A 1 91 ? -5.951 2.863 12.254 1.00 97.25 91 ILE A O 1
ATOM 733 N N . LYS A 1 92 ? -4.699 4.414 11.223 1.00 97.94 92 LYS A N 1
ATOM 734 C CA . LYS A 1 92 ? -4.339 5.113 12.470 1.00 97.94 92 LYS A CA 1
ATOM 735 C C . LYS A 1 92 ? -5.543 5.838 13.061 1.00 97.94 92 LYS A C 1
ATOM 737 O O . LYS A 1 92 ? -5.813 5.661 14.245 1.00 97.94 92 LYS A O 1
ATOM 742 N N . GLU A 1 93 ? -6.290 6.571 12.244 1.00 97.88 93 GLU A N 1
ATOM 743 C CA . GLU A 1 93 ? -7.512 7.260 12.672 1.00 97.88 93 GLU A CA 1
ATOM 744 C C . GLU A 1 93 ? -8.548 6.267 13.216 1.00 97.88 93 GLU A C 1
ATOM 746 O O . GLU A 1 93 ? -9.095 6.469 14.300 1.00 97.88 93 GLU A O 1
ATOM 751 N N . LEU A 1 94 ? -8.742 5.127 12.545 1.00 97.50 94 LEU A N 1
ATOM 752 C CA . LEU A 1 94 ? -9.598 4.042 13.024 1.00 97.50 94 LEU A CA 1
ATOM 753 C C . LEU A 1 94 ? -9.156 3.531 14.403 1.00 97.50 94 LEU A C 1
ATOM 755 O O . LEU A 1 94 ? -9.993 3.341 15.286 1.00 97.50 94 LEU A O 1
ATOM 759 N N . LYS A 1 95 ? -7.850 3.341 14.628 1.00 97.62 95 LYS A N 1
ATOM 760 C CA . LYS A 1 95 ? -7.316 2.934 15.941 1.00 97.62 95 LYS A CA 1
ATOM 761 C C . LYS A 1 95 ? -7.570 3.981 17.024 1.00 97.62 95 LYS A C 1
ATOM 763 O O . LYS A 1 95 ? -7.892 3.613 18.152 1.00 97.62 95 LYS A O 1
ATOM 768 N N . GLU A 1 96 ? -7.438 5.263 16.702 1.00 97.94 96 GLU A N 1
ATOM 769 C CA . GLU A 1 96 ? -7.696 6.368 17.632 1.00 97.94 96 GLU A CA 1
ATOM 770 C C . GLU A 1 96 ? -9.183 6.475 17.994 1.00 97.94 96 GLU A C 1
ATOM 772 O O . GLU A 1 96 ? -9.538 6.579 19.176 1.00 97.94 96 GLU A O 1
ATOM 777 N N . VAL A 1 97 ? -10.065 6.370 16.995 1.00 96.94 97 VAL A N 1
ATOM 778 C CA . VAL A 1 97 ? -11.518 6.324 17.196 1.00 96.94 97 VAL A CA 1
ATOM 779 C C . VAL A 1 97 ? -11.885 5.102 18.035 1.00 96.94 97 VAL A C 1
ATOM 781 O O . VAL A 1 97 ? -12.581 5.242 19.041 1.00 96.94 97 VAL A O 1
ATOM 784 N N . HIS A 1 98 ? -11.373 3.918 17.692 1.00 95.88 98 HIS A N 1
ATOM 785 C CA . HIS A 1 98 ? -11.615 2.704 18.465 1.00 95.88 98 HIS A CA 1
ATOM 786 C C . HIS A 1 98 ? -11.128 2.844 19.915 1.00 95.88 98 HIS A C 1
ATOM 788 O O . HIS A 1 98 ? -11.885 2.535 20.828 1.00 95.88 98 HIS A O 1
ATOM 794 N N . SER A 1 99 ? -9.925 3.379 20.152 1.00 96.44 99 SER A N 1
ATOM 795 C CA . SER A 1 99 ? -9.382 3.602 21.502 1.00 96.44 99 SER A CA 1
ATOM 796 C C . SER A 1 99 ? -10.285 4.506 22.347 1.00 96.44 99 SER A C 1
ATOM 798 O O . SER A 1 99 ? -10.586 4.190 23.499 1.00 96.44 99 SER A O 1
ATOM 800 N N . THR A 1 100 ? -10.795 5.584 21.743 1.00 97.19 100 THR A N 1
ATOM 801 C CA . THR A 1 100 ? -11.710 6.531 22.397 1.00 97.19 100 THR A CA 1
ATOM 802 C C . THR A 1 100 ? -13.020 5.856 22.809 1.00 97.19 100 THR A C 1
ATOM 804 O O . THR A 1 100 ? -13.534 6.091 23.903 1.00 97.19 100 THR A O 1
ATOM 807 N N . TRP A 1 101 ? -13.562 4.988 21.951 1.00 97.00 101 TRP A N 1
ATOM 808 C CA . TRP A 1 101 ? -14.828 4.299 22.207 1.00 97.00 101 TRP A CA 1
ATOM 809 C C . TRP A 1 101 ? -14.681 2.948 22.913 1.00 97.00 101 TRP A C 1
ATOM 811 O O . TRP A 1 101 ? -15.684 2.372 23.335 1.00 97.00 101 TRP A O 1
ATOM 821 N N . ARG A 1 102 ? -13.451 2.465 23.128 1.00 94.94 102 ARG A N 1
ATOM 822 C CA . ARG A 1 102 ? -13.173 1.152 23.723 1.00 94.94 102 ARG A CA 1
ATOM 823 C C . ARG A 1 102 ? -13.819 0.996 25.092 1.00 94.94 102 ARG A C 1
ATOM 825 O O . ARG A 1 102 ? -14.370 -0.053 25.372 1.00 94.94 102 ARG A O 1
ATOM 832 N N . GLY A 1 103 ? -13.810 2.020 25.946 1.00 93.31 103 GLY A N 1
ATOM 833 C CA . GLY A 1 103 ? -14.444 1.946 27.274 1.00 93.31 103 GLY A CA 1
ATOM 834 C C . GLY A 1 103 ? -15.974 1.805 27.242 1.00 93.31 103 GLY A C 1
ATOM 835 O O . GLY A 1 103 ? -16.560 1.293 28.191 1.00 93.31 103 GLY A O 1
ATOM 836 N N . TRP A 1 104 ? -16.602 2.220 26.142 1.00 95.81 104 TRP A N 1
ATOM 837 C CA . TRP A 1 104 ? -18.056 2.291 25.975 1.00 95.81 104 TRP A CA 1
ATOM 838 C C . TRP A 1 104 ? -18.622 1.094 25.206 1.00 95.81 104 TRP A C 1
ATOM 840 O O . TRP A 1 104 ? -19.813 0.814 25.292 1.00 95.81 104 TRP A O 1
ATOM 850 N N . ALA A 1 105 ? -17.775 0.394 24.449 1.00 93.75 105 ALA A N 1
ATOM 851 C CA . ALA A 1 105 ? -18.179 -0.737 23.631 1.00 93.75 105 ALA A CA 1
ATOM 852 C C . ALA A 1 105 ? -18.472 -1.996 24.479 1.00 93.75 105 ALA A C 1
ATOM 854 O O . ALA A 1 105 ? -17.707 -2.308 25.407 1.00 93.75 105 ALA A O 1
ATOM 855 N N . PRO A 1 106 ? -19.519 -2.772 24.139 1.00 93.50 106 PRO A N 1
ATOM 856 C CA . PRO A 1 106 ? -19.731 -4.095 24.714 1.00 93.50 106 PRO A CA 1
ATOM 857 C C . PRO A 1 106 ? -18.570 -5.035 24.356 1.00 93.50 106 PRO A C 1
ATOM 859 O O . PRO A 1 106 ? -17.844 -4.815 23.384 1.00 93.50 106 PRO A O 1
ATOM 862 N N . ALA A 1 107 ? -18.380 -6.091 25.151 1.00 92.25 107 ALA A N 1
ATOM 863 C CA . ALA A 1 107 ? -17.242 -7.007 25.013 1.00 92.25 107 ALA A CA 1
ATOM 864 C C . ALA A 1 107 ? -17.114 -7.621 23.606 1.00 92.25 107 ALA A C 1
ATOM 866 O O . ALA A 1 107 ? -16.007 -7.700 23.083 1.00 92.25 107 ALA A O 1
ATOM 867 N N . THR A 1 108 ? -18.238 -7.979 22.984 1.00 92.88 108 THR A N 1
ATOM 868 C CA . THR A 1 108 ? -18.293 -8.536 21.623 1.00 92.88 108 THR A CA 1
ATOM 869 C C . THR A 1 108 ? -17.801 -7.540 20.572 1.00 92.88 108 THR A C 1
ATOM 871 O O . THR A 1 108 ? -16.921 -7.848 19.777 1.00 92.88 108 THR A O 1
ATOM 874 N N . ALA A 1 109 ? -18.282 -6.298 20.626 1.00 93.12 109 ALA A N 1
ATOM 875 C CA . ALA A 1 109 ? -17.895 -5.273 19.661 1.00 93.12 109 ALA A CA 1
ATOM 876 C C . ALA A 1 109 ? -16.406 -4.901 19.759 1.00 93.12 109 ALA A C 1
ATOM 878 O O . ALA A 1 109 ? -15.780 -4.601 18.746 1.00 93.12 109 ALA A O 1
ATOM 879 N N . LYS A 1 110 ? -15.818 -4.946 20.964 1.00 94.38 110 LYS A N 1
ATOM 880 C CA . LYS A 1 110 ? -14.373 -4.728 21.151 1.00 94.38 110 LYS A CA 1
ATOM 881 C C . LYS A 1 110 ? -13.558 -5.749 20.366 1.00 94.38 110 LYS A C 1
ATOM 883 O O . LYS A 1 110 ? -12.661 -5.366 19.622 1.00 94.38 110 LYS A O 1
ATOM 888 N N . THR A 1 111 ? -13.875 -7.035 20.528 1.00 96.00 111 THR A N 1
ATOM 889 C CA . THR A 1 111 ? -13.138 -8.109 19.853 1.00 96.00 111 THR A CA 1
ATOM 890 C C . THR A 1 111 ? -13.317 -8.053 18.342 1.00 96.00 111 THR A C 1
ATOM 892 O O . THR A 1 111 ? -12.346 -8.247 17.616 1.00 96.00 111 THR A O 1
ATOM 895 N N . ASP A 1 112 ? -14.518 -7.715 17.868 1.00 96.31 112 ASP A N 1
ATOM 896 C CA . ASP A 1 112 ? -14.813 -7.632 16.436 1.00 96.31 112 ASP A CA 1
ATOM 897 C C . ASP A 1 112 ? -14.029 -6.496 15.765 1.00 96.31 112 ASP A C 1
ATOM 899 O O . ASP A 1 112 ? -13.390 -6.697 14.733 1.00 96.31 112 ASP A O 1
ATOM 903 N N . VAL A 1 113 ? -14.007 -5.306 16.374 1.00 95.19 113 VAL A N 1
ATOM 904 C CA . VAL A 1 113 ? -13.269 -4.156 15.831 1.00 95.19 113 VAL A CA 1
ATOM 905 C C . VAL A 1 113 ? -11.757 -4.382 15.898 1.00 95.19 113 VAL A C 1
ATOM 907 O O . VAL A 1 113 ? -11.052 -4.060 14.941 1.00 95.19 113 VAL A O 1
ATOM 910 N N . GLU A 1 114 ? -11.240 -4.959 16.988 1.00 96.25 114 GLU A N 1
ATOM 911 C CA . GLU A 1 114 ? -9.818 -5.318 17.099 1.00 96.25 114 GLU A CA 1
ATOM 912 C C . GLU A 1 114 ? -9.405 -6.316 16.007 1.00 96.25 114 GLU A C 1
ATOM 914 O O . GLU A 1 114 ? -8.351 -6.156 15.383 1.00 96.25 114 GLU A O 1
ATOM 919 N N . GLU A 1 115 ? -10.259 -7.298 15.719 1.00 97.75 115 GLU A N 1
ATOM 920 C CA . GLU A 1 115 ? -10.046 -8.261 14.644 1.00 97.75 115 GLU A CA 1
ATOM 921 C C . GLU A 1 115 ? -10.091 -7.599 13.259 1.00 97.75 115 GLU A C 1
ATOM 923 O O . GLU A 1 115 ? -9.202 -7.847 12.443 1.00 97.75 115 GLU A O 1
ATOM 928 N N . ILE A 1 116 ? -11.049 -6.705 12.996 1.00 96.94 116 ILE A N 1
ATOM 929 C CA . ILE A 1 116 ? -11.128 -5.951 11.732 1.00 96.94 116 ILE A CA 1
ATOM 930 C C . ILE A 1 116 ? -9.861 -5.117 11.514 1.00 96.94 116 ILE A C 1
ATOM 932 O O . ILE A 1 116 ? -9.253 -5.184 10.444 1.00 96.94 116 ILE A O 1
ATOM 936 N N . VAL A 1 117 ? -9.408 -4.376 12.530 1.00 96.88 117 VAL A N 1
ATOM 937 C CA . VAL A 1 117 ? -8.165 -3.588 12.456 1.00 96.88 117 VAL A CA 1
ATOM 938 C C . VAL A 1 117 ? -6.974 -4.496 12.142 1.00 96.88 117 VAL A C 1
ATOM 940 O O . VAL A 1 117 ? -6.181 -4.191 11.247 1.00 96.88 117 VAL A O 1
ATOM 943 N N . ARG A 1 118 ? -6.867 -5.644 12.821 1.00 97.88 118 ARG A N 1
ATOM 944 C CA . ARG A 1 118 ? -5.802 -6.629 12.582 1.00 97.88 118 ARG A CA 1
ATOM 945 C C . ARG A 1 118 ? -5.847 -7.186 11.156 1.00 97.88 118 ARG A C 1
ATOM 947 O O . ARG A 1 118 ? -4.800 -7.356 10.518 1.00 97.88 118 ARG A O 1
ATOM 954 N N . GLN A 1 119 ? -7.040 -7.470 10.638 1.00 98.00 119 GLN A N 1
ATOM 955 C CA . GLN A 1 119 ? -7.230 -7.940 9.268 1.00 98.00 119 GLN A CA 1
ATOM 956 C C . GLN A 1 119 ? -6.830 -6.875 8.248 1.00 98.00 119 GLN A C 1
ATOM 958 O O . GLN A 1 119 ? -6.067 -7.192 7.336 1.00 98.00 119 GLN A O 1
ATOM 963 N N . LEU A 1 120 ? -7.266 -5.624 8.420 1.00 97.06 120 LEU A N 1
ATOM 964 C CA . LEU A 1 120 ? -6.899 -4.509 7.543 1.00 97.06 120 LEU A CA 1
ATOM 965 C C . LEU A 1 120 ? -5.384 -4.304 7.490 1.00 97.06 120 LEU A C 1
ATOM 967 O O . LEU A 1 120 ? -4.819 -4.175 6.407 1.00 97.06 120 LEU A O 1
ATOM 971 N N . GLU A 1 121 ? -4.689 -4.361 8.626 1.00 97.75 121 GLU A N 1
ATOM 972 C CA . GLU A 1 121 ? -3.226 -4.264 8.651 1.00 97.75 121 GLU A CA 1
ATOM 973 C C . GLU A 1 121 ? -2.546 -5.414 7.910 1.00 97.75 121 GLU A C 1
ATOM 975 O O . GLU A 1 121 ? -1.590 -5.208 7.154 1.00 97.75 121 GLU A O 1
ATOM 980 N N . THR A 1 122 ? -3.048 -6.632 8.107 1.00 98.12 122 THR A N 1
ATOM 981 C CA . THR A 1 122 ? -2.520 -7.826 7.442 1.00 98.12 122 THR A CA 1
ATOM 982 C C . THR A 1 122 ? -2.712 -7.727 5.930 1.00 98.12 122 THR A C 1
ATOM 984 O O . THR A 1 122 ? -1.756 -7.915 5.175 1.00 98.12 122 THR A O 1
ATOM 987 N N . ARG A 1 123 ? -3.921 -7.364 5.488 1.00 96.69 123 ARG A N 1
ATOM 988 C CA . ARG A 1 123 ? -4.270 -7.173 4.076 1.00 96.69 123 ARG A CA 1
ATOM 989 C C . ARG A 1 123 ? -3.478 -6.028 3.450 1.00 96.69 123 ARG A C 1
ATOM 991 O O . ARG A 1 123 ? -2.923 -6.216 2.372 1.00 96.69 123 ARG A O 1
ATOM 998 N N . LYS A 1 124 ? -3.318 -4.893 4.140 1.00 96.62 124 LYS A N 1
ATOM 999 C CA . LYS A 1 124 ? -2.464 -3.773 3.703 1.00 96.62 124 LYS A CA 1
ATOM 1000 C C . LYS A 1 124 ? -1.025 -4.228 3.464 1.00 96.62 124 LYS A C 1
ATOM 1002 O O . LYS A 1 124 ? -0.434 -3.926 2.431 1.00 96.62 124 LYS A O 1
ATOM 1007 N N . ASN A 1 125 ? -0.441 -4.960 4.412 1.00 97.50 125 ASN A N 1
ATOM 1008 C CA . ASN A 1 125 ? 0.936 -5.441 4.292 1.00 97.50 125 ASN A CA 1
ATOM 1009 C C . ASN A 1 125 ? 1.092 -6.471 3.162 1.00 97.50 125 ASN A C 1
ATOM 1011 O O . ASN A 1 125 ? 2.119 -6.481 2.482 1.00 97.50 125 ASN A O 1
ATOM 1015 N N . ALA A 1 126 ? 0.088 -7.325 2.950 1.00 97.25 126 ALA A N 1
ATOM 1016 C CA . ALA A 1 126 ? 0.056 -8.255 1.826 1.00 97.25 126 ALA A CA 1
ATOM 1017 C C . ALA A 1 126 ? -0.028 -7.510 0.486 1.00 97.25 126 ALA A C 1
ATOM 1019 O O . ALA A 1 126 ? 0.788 -7.773 -0.398 1.00 97.25 126 ALA A O 1
ATOM 1020 N N . LEU A 1 127 ? -0.929 -6.528 0.382 1.00 94.94 127 LEU A N 1
ATOM 1021 C CA . LEU A 1 127 ? -1.084 -5.679 -0.797 1.00 94.94 127 LEU A CA 1
ATOM 1022 C C . LEU A 1 127 ? 0.227 -4.959 -1.122 1.00 94.94 127 LEU A C 1
ATOM 1024 O O . LEU A 1 127 ? 0.707 -5.047 -2.247 1.00 94.94 127 LEU A O 1
ATOM 1028 N N . LYS A 1 128 ? 0.877 -4.360 -0.113 1.00 96.12 128 LYS A N 1
ATOM 1029 C CA . LYS A 1 128 ? 2.203 -3.742 -0.245 1.00 96.12 128 LYS A CA 1
ATOM 1030 C C . LYS A 1 128 ? 3.213 -4.677 -0.902 1.00 96.12 128 LYS A C 1
ATOM 1032 O O . LYS A 1 128 ? 3.805 -4.316 -1.914 1.00 96.12 128 LYS A O 1
ATOM 1037 N N . ARG A 1 129 ? 3.364 -5.891 -0.370 1.00 95.81 129 ARG A N 1
ATOM 1038 C CA . ARG A 1 129 ? 4.312 -6.884 -0.897 1.00 95.81 129 ARG A CA 1
ATOM 1039 C C . ARG A 1 129 ? 3.973 -7.315 -2.321 1.00 95.81 129 ARG A C 1
ATOM 1041 O O . ARG A 1 129 ? 4.874 -7.420 -3.148 1.00 95.81 129 ARG A O 1
ATOM 1048 N N . GLN A 1 130 ? 2.697 -7.576 -2.601 1.00 95.38 130 GLN A N 1
ATOM 1049 C CA . GLN A 1 130 ? 2.245 -7.985 -3.930 1.00 95.38 130 GLN A CA 1
ATOM 1050 C C . GLN A 1 130 ? 2.566 -6.905 -4.967 1.00 95.38 130 GLN A C 1
ATOM 1052 O O . GLN A 1 130 ? 3.184 -7.175 -5.994 1.00 95.38 130 GLN A O 1
ATOM 1057 N N . LYS A 1 131 ? 2.187 -5.669 -4.662 1.00 93.19 131 LYS A N 1
ATOM 1058 C CA . LYS A 1 131 ? 2.311 -4.517 -5.548 1.00 93.19 131 LYS A CA 1
ATOM 1059 C C . LYS A 1 131 ? 3.775 -4.110 -5.772 1.00 93.19 131 LYS A C 1
ATOM 1061 O O . LYS A 1 131 ? 4.174 -3.833 -6.901 1.00 93.19 131 LYS A O 1
ATOM 1066 N N . GLU A 1 132 ? 4.619 -4.182 -4.740 1.00 93.88 132 GLU A N 1
ATOM 1067 C CA . GLU A 1 132 ? 6.077 -4.028 -4.876 1.00 93.88 132 GLU A CA 1
ATOM 1068 C C . GLU A 1 132 ? 6.694 -5.115 -5.777 1.00 93.88 132 GLU A C 1
ATOM 1070 O O . GLU A 1 132 ? 7.573 -4.829 -6.594 1.00 93.88 132 GLU A O 1
ATOM 1075 N N . ALA A 1 133 ? 6.237 -6.366 -5.666 1.00 94.12 133 ALA A N 1
ATOM 1076 C CA . ALA A 1 133 ? 6.713 -7.454 -6.519 1.00 94.12 133 ALA A CA 1
ATOM 1077 C C . ALA A 1 133 ? 6.303 -7.257 -7.991 1.00 94.12 133 ALA A C 1
ATOM 1079 O O . ALA A 1 133 ? 7.131 -7.444 -8.887 1.00 94.12 133 ALA A O 1
ATOM 1080 N N . GLU A 1 134 ? 5.061 -6.834 -8.244 1.00 92.50 134 GLU A N 1
ATOM 1081 C CA . GLU A 1 134 ? 4.566 -6.484 -9.582 1.00 92.50 134 GLU A CA 1
ATOM 1082 C C . GLU A 1 134 ? 5.387 -5.345 -10.203 1.00 92.50 134 GLU A C 1
ATOM 1084 O O . GLU A 1 134 ? 5.859 -5.473 -11.336 1.00 92.50 134 GLU A O 1
ATOM 1089 N N . PHE A 1 135 ? 5.650 -4.277 -9.442 1.00 93.38 135 PHE A N 1
ATOM 1090 C CA . PHE A 1 135 ? 6.474 -3.157 -9.898 1.00 93.38 135 PHE A CA 1
ATOM 1091 C C . PHE A 1 135 ? 7.903 -3.587 -10.245 1.00 93.38 135 PHE A C 1
ATOM 1093 O O . PHE A 1 135 ? 8.417 -3.258 -11.315 1.00 93.38 135 PHE A O 1
ATOM 1100 N N . ASN A 1 136 ? 8.550 -4.362 -9.371 1.00 93.50 136 ASN A N 1
ATOM 1101 C CA . ASN A 1 136 ? 9.908 -4.849 -9.615 1.00 93.50 136 ASN A CA 1
ATOM 1102 C C . ASN A 1 136 ? 9.981 -5.740 -10.861 1.00 93.50 136 ASN A C 1
ATOM 1104 O O . ASN A 1 136 ? 10.947 -5.659 -11.623 1.00 93.50 136 ASN A O 1
ATOM 1108 N N . LYS A 1 137 ? 8.941 -6.543 -11.115 1.00 94.19 137 LYS A N 1
ATOM 1109 C CA . LYS A 1 137 ? 8.824 -7.345 -12.336 1.00 94.19 137 LYS A CA 1
ATOM 1110 C C . LYS A 1 137 ? 8.668 -6.466 -13.579 1.00 94.19 137 LYS A C 1
ATOM 1112 O O . LYS A 1 137 ? 9.382 -6.688 -14.556 1.00 94.19 137 LYS A O 1
ATOM 1117 N N . ALA A 1 138 ? 7.784 -5.467 -13.543 1.00 92.38 138 ALA A N 1
ATOM 1118 C CA . ALA A 1 138 ? 7.584 -4.526 -14.649 1.00 92.38 138 ALA A CA 1
ATOM 1119 C C . ALA A 1 138 ? 8.871 -3.747 -14.964 1.00 92.38 138 ALA A C 1
ATOM 1121 O O . ALA A 1 138 ? 9.284 -3.645 -16.119 1.00 92.38 138 ALA A O 1
ATOM 1122 N N . ARG A 1 139 ? 9.567 -3.283 -13.923 1.00 93.94 139 ARG A N 1
ATOM 1123 C CA . ARG A 1 139 ? 10.863 -2.616 -14.045 1.00 93.94 139 ARG A CA 1
ATOM 1124 C C . ARG A 1 139 ? 11.930 -3.525 -14.648 1.00 93.94 139 ARG A C 1
ATOM 1126 O O . ARG A 1 139 ? 12.633 -3.101 -15.558 1.00 93.94 139 ARG A O 1
ATOM 1133 N N . GLY A 1 140 ? 12.038 -4.769 -14.181 1.00 93.69 140 GLY A N 1
ATOM 1134 C CA . GLY A 1 140 ? 12.975 -5.744 -14.741 1.00 93.69 140 GLY A CA 1
ATOM 1135 C C . GLY A 1 140 ? 12.707 -6.030 -16.221 1.00 93.69 140 GLY A C 1
ATOM 1136 O O . GLY A 1 140 ? 13.637 -6.044 -17.022 1.00 93.69 140 GLY A O 1
ATOM 1137 N N . ALA A 1 141 ? 11.437 -6.185 -16.606 1.00 93.94 141 ALA A N 1
ATOM 1138 C CA . ALA A 1 141 ? 11.048 -6.372 -18.002 1.00 93.94 141 ALA A CA 1
ATOM 1139 C C . ALA A 1 141 ? 11.393 -5.152 -18.873 1.00 93.94 141 ALA A C 1
ATOM 1141 O O . ALA A 1 141 ? 11.886 -5.314 -19.987 1.00 93.94 141 ALA A O 1
ATOM 1142 N N . ALA A 1 142 ? 11.188 -3.937 -18.358 1.00 93.94 142 ALA A N 1
ATOM 1143 C CA . ALA A 1 142 ? 11.535 -2.711 -19.068 1.00 93.94 142 ALA A CA 1
ATOM 1144 C C . ALA A 1 142 ? 13.050 -2.543 -19.258 1.00 93.94 142 ALA A C 1
ATOM 1146 O O . ALA A 1 142 ? 13.480 -2.116 -20.326 1.00 93.94 142 ALA A O 1
ATOM 1147 N N . GLU A 1 143 ? 13.866 -2.908 -18.267 1.00 94.31 143 GLU A N 1
ATOM 1148 C CA . GLU A 1 143 ? 15.328 -2.898 -18.410 1.00 94.31 143 GLU A CA 1
ATOM 1149 C C . GLU A 1 143 ? 15.810 -3.953 -19.418 1.00 94.31 143 GLU A C 1
ATOM 1151 O O . GLU A 1 143 ? 16.622 -3.638 -20.282 1.00 94.31 143 GLU A O 1
ATOM 1156 N N . LEU A 1 144 ? 15.249 -5.168 -19.403 1.00 95.19 144 LEU A N 1
ATOM 1157 C CA . LEU A 1 144 ? 15.556 -6.186 -20.419 1.00 95.19 144 LEU A CA 1
ATOM 1158 C C . LEU A 1 144 ? 15.157 -5.739 -21.835 1.00 95.19 144 LEU A C 1
ATOM 1160 O O . LEU A 1 144 ? 15.885 -5.980 -22.798 1.00 95.19 144 LEU A O 1
ATOM 1164 N N . ALA A 1 145 ? 14.015 -5.060 -21.972 1.00 94.38 145 ALA A N 1
ATOM 1165 C CA . ALA A 1 145 ? 13.590 -4.488 -23.246 1.00 94.38 145 ALA A CA 1
ATOM 1166 C C . ALA A 1 145 ? 14.535 -3.369 -23.712 1.00 94.38 145 ALA A C 1
ATOM 1168 O O . ALA A 1 145 ? 14.805 -3.254 -24.907 1.00 94.38 145 ALA A O 1
ATOM 1169 N N . ARG A 1 146 ? 15.077 -2.567 -22.784 1.00 93.69 146 ARG A N 1
ATOM 1170 C CA . ARG A 1 146 ? 16.094 -1.551 -23.096 1.00 93.69 146 ARG A CA 1
ATOM 1171 C C . ARG A 1 146 ? 17.383 -2.185 -23.596 1.00 93.69 146 ARG A C 1
ATOM 1173 O O . ARG A 1 146 ? 17.857 -1.773 -24.649 1.00 93.69 146 ARG A O 1
ATOM 1180 N N . THR A 1 147 ? 17.904 -3.202 -22.911 1.00 95.12 147 THR A N 1
ATOM 1181 C CA . THR A 1 147 ? 19.129 -3.886 -23.352 1.00 95.12 147 THR A CA 1
ATOM 1182 C C . THR A 1 147 ? 18.933 -4.572 -24.702 1.00 95.12 147 THR A C 1
ATOM 1184 O O . THR A 1 147 ? 19.784 -4.448 -25.574 1.00 95.12 147 THR A O 1
ATOM 1187 N N . ALA A 1 148 ? 17.777 -5.206 -24.933 1.00 95.50 148 ALA A N 1
ATOM 1188 C CA . ALA A 1 148 ? 17.460 -5.804 -26.231 1.00 95.50 148 ALA A CA 1
ATOM 1189 C C . ALA A 1 148 ? 17.386 -4.750 -27.351 1.00 95.50 148 ALA A C 1
ATOM 1191 O O . ALA A 1 148 ? 17.944 -4.947 -28.427 1.00 95.50 148 ALA A O 1
ATOM 1192 N N . ALA A 1 149 ? 16.760 -3.598 -27.091 1.00 95.25 149 ALA A N 1
ATOM 1193 C CA . ALA A 1 149 ? 16.702 -2.502 -28.056 1.00 95.25 149 ALA A CA 1
ATOM 1194 C C . ALA A 1 149 ? 18.084 -1.880 -28.324 1.00 95.25 149 ALA A C 1
ATOM 1196 O O . ALA A 1 149 ? 18.362 -1.440 -29.440 1.00 95.25 149 ALA A O 1
ATOM 1197 N N . GLU A 1 150 ? 18.958 -1.815 -27.319 1.00 95.62 150 GLU A N 1
ATOM 1198 C CA . GLU A 1 150 ? 20.348 -1.383 -27.482 1.00 95.62 150 GLU A CA 1
ATOM 1199 C C . GLU A 1 150 ? 21.155 -2.379 -28.320 1.00 95.62 150 GLU A C 1
ATOM 1201 O O . GLU A 1 150 ? 21.869 -1.953 -29.231 1.00 95.62 150 GLU A O 1
ATOM 1206 N N . ASP A 1 151 ? 20.979 -3.680 -28.093 1.00 96.62 151 ASP A N 1
ATOM 1207 C CA . ASP A 1 151 ? 21.604 -4.736 -28.890 1.00 96.62 151 ASP A CA 1
ATOM 1208 C C . ASP A 1 151 ? 21.128 -4.696 -30.349 1.00 96.62 151 ASP A C 1
ATOM 1210 O O . ASP A 1 151 ? 21.947 -4.752 -31.267 1.00 96.62 151 ASP A O 1
ATOM 1214 N N . GLU A 1 152 ? 19.827 -4.523 -30.596 1.00 96.06 152 GLU A N 1
ATOM 1215 C CA . GLU A 1 152 ? 19.278 -4.355 -31.948 1.00 96.06 152 GLU A CA 1
ATOM 1216 C C . GLU A 1 152 ? 19.838 -3.106 -32.640 1.00 96.06 152 GLU A C 1
ATOM 1218 O O . GLU A 1 152 ? 20.251 -3.159 -33.803 1.00 96.06 152 GLU A O 1
ATOM 1223 N N . ARG A 1 153 ? 19.925 -1.978 -31.922 1.00 95.12 153 ARG A N 1
ATOM 1224 C CA . ARG A 1 153 ? 20.548 -0.748 -32.436 1.00 95.12 153 ARG A CA 1
ATOM 1225 C C . ARG A 1 153 ? 22.028 -0.956 -32.750 1.00 95.12 153 ARG A C 1
ATOM 1227 O O . ARG A 1 153 ? 22.494 -0.476 -33.783 1.00 95.12 153 ARG A O 1
ATOM 1234 N N . ALA A 1 154 ? 22.762 -1.674 -31.902 1.00 95.81 154 ALA A N 1
ATOM 1235 C CA . ALA A 1 154 ? 24.168 -1.993 -32.127 1.00 95.81 154 ALA A CA 1
ATOM 1236 C C . ALA A 1 154 ? 24.349 -2.910 -33.346 1.00 95.81 154 ALA A C 1
ATOM 1238 O O . ALA A 1 154 ? 25.215 -2.657 -34.187 1.00 95.81 154 ALA A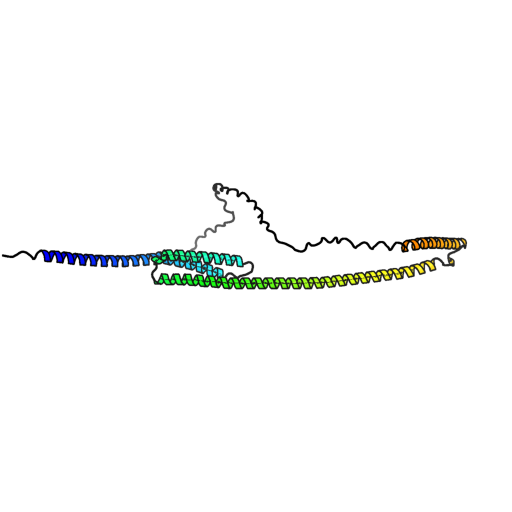 O 1
ATOM 1239 N N . GLN A 1 155 ? 23.500 -3.929 -33.499 1.00 96.06 155 GLN A N 1
ATOM 1240 C CA . GLN A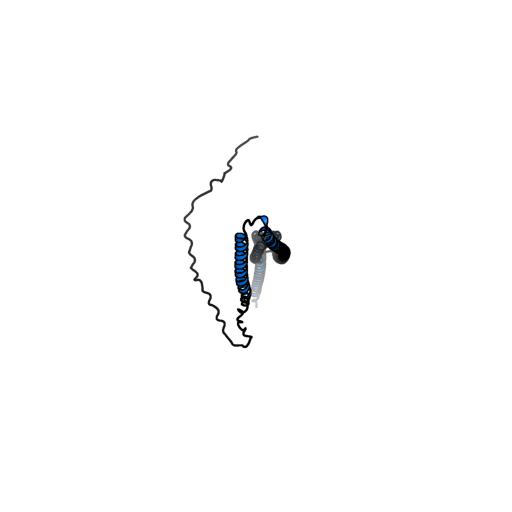 1 155 ? 23.495 -4.804 -34.672 1.00 96.06 155 GLN A CA 1
ATOM 1241 C C . GLN A 1 155 ? 23.206 -4.018 -35.953 1.00 96.06 155 GLN A C 1
ATOM 1243 O O . GLN A 1 155 ? 23.930 -4.158 -36.941 1.00 96.06 155 GLN A O 1
ATOM 1248 N N . PHE A 1 156 ? 22.200 -3.144 -35.930 1.00 96.94 156 PHE A N 1
ATOM 1249 C CA . PHE A 1 156 ? 21.874 -2.290 -37.066 1.00 96.94 156 PHE A CA 1
ATOM 1250 C C . PHE A 1 156 ? 23.031 -1.344 -37.426 1.00 96.94 156 PHE A C 1
ATOM 1252 O O . PHE A 1 156 ? 23.399 -1.237 -38.597 1.00 96.94 156 PHE A O 1
ATOM 1259 N N . ALA A 1 157 ? 23.673 -0.728 -36.428 1.00 97.12 157 ALA A N 1
ATOM 1260 C CA . ALA A 1 157 ? 24.843 0.125 -36.634 1.00 97.12 157 ALA A CA 1
ATOM 1261 C C . ALA A 1 157 ? 26.024 -0.639 -37.265 1.00 97.12 157 ALA A C 1
ATOM 1263 O O . ALA A 1 157 ? 26.696 -0.119 -38.158 1.00 97.12 157 ALA A O 1
ATOM 1264 N N . LEU A 1 158 ? 26.258 -1.894 -36.863 1.00 97.56 158 LEU A N 1
ATOM 1265 C CA . LEU A 1 158 ? 27.283 -2.747 -37.474 1.00 97.56 158 LEU A CA 1
ATOM 1266 C C . LEU A 1 158 ? 26.964 -3.092 -38.935 1.00 97.56 158 LEU A C 1
ATOM 1268 O O . LEU A 1 158 ? 27.871 -3.113 -39.772 1.00 97.56 158 LEU A O 1
ATOM 1272 N N . VAL A 1 159 ? 25.695 -3.354 -39.258 1.00 97.88 159 VAL A N 1
ATOM 1273 C CA . VAL A 1 159 ? 25.258 -3.605 -40.640 1.00 97.88 159 VAL A CA 1
ATOM 1274 C C . VAL A 1 159 ? 25.479 -2.367 -41.508 1.00 97.88 159 VAL A C 1
ATOM 1276 O O . VAL A 1 159 ? 26.050 -2.491 -42.593 1.00 97.88 159 VAL A O 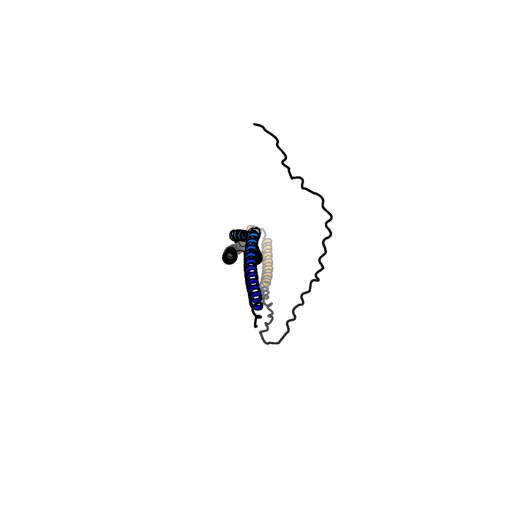1
ATOM 1279 N N . GLN A 1 160 ? 25.110 -1.180 -41.021 1.00 96.88 160 GLN A N 1
ATOM 1280 C CA . GLN A 1 160 ? 25.364 0.078 -41.731 1.00 96.88 160 GLN A CA 1
ATOM 1281 C C . GLN A 1 160 ? 26.859 0.319 -41.954 1.00 96.88 160 GLN A C 1
ATOM 1283 O O . GLN A 1 160 ? 27.275 0.594 -43.076 1.00 96.88 160 GLN A O 1
ATOM 1288 N N . LEU A 1 161 ? 27.693 0.113 -40.929 1.00 97.50 161 LEU A N 1
ATOM 1289 C CA . LEU A 1 161 ? 29.141 0.280 -41.056 1.00 97.50 161 LEU A CA 1
ATOM 1290 C C . LEU A 1 161 ? 29.736 -0.626 -42.147 1.00 97.50 161 LEU A C 1
ATOM 1292 O O . LEU A 1 161 ? 30.595 -0.190 -42.916 1.00 97.50 161 LEU A O 1
ATOM 1296 N N . ARG A 1 162 ? 29.280 -1.882 -42.244 1.00 97.31 162 ARG A N 1
ATOM 1297 C CA . ARG A 1 162 ? 29.711 -2.797 -43.315 1.00 97.31 162 ARG A CA 1
ATOM 1298 C C . ARG A 1 162 ? 29.274 -2.313 -44.695 1.00 97.31 162 ARG A C 1
ATOM 1300 O O . ARG A 1 162 ? 30.053 -2.421 -45.640 1.00 97.31 162 ARG A O 1
ATOM 1307 N N . GLN A 1 163 ? 28.059 -1.784 -44.825 1.00 97.25 163 GLN A N 1
ATOM 1308 C CA . GLN A 1 163 ? 27.578 -1.219 -46.088 1.00 97.25 163 GLN A CA 1
ATOM 1309 C C . GLN A 1 163 ? 28.415 -0.008 -46.509 1.00 97.25 163 GLN A C 1
ATOM 1311 O O . GLN A 1 163 ? 28.847 0.053 -47.660 1.00 97.25 163 GLN A O 1
ATOM 1316 N N . ASP A 1 164 ? 28.736 0.888 -45.577 1.00 97.06 164 ASP A N 1
ATOM 1317 C CA . ASP A 1 164 ? 29.591 2.047 -45.837 1.00 97.06 164 ASP A CA 1
ATOM 1318 C C . ASP A 1 164 ? 31.004 1.627 -46.266 1.00 97.06 164 ASP A C 1
ATOM 1320 O O . ASP A 1 164 ? 31.566 2.181 -47.212 1.00 97.06 164 ASP A O 1
ATOM 1324 N N . GLN A 1 165 ? 31.586 0.613 -45.617 1.00 96.62 165 GLN A N 1
ATOM 1325 C CA . GLN A 1 165 ? 32.879 0.047 -46.019 1.00 96.62 165 GLN A CA 1
ATOM 1326 C C . GLN A 1 165 ? 32.825 -0.586 -47.419 1.00 96.62 165 GLN A C 1
ATOM 1328 O O . GLN A 1 165 ? 33.747 -0.400 -48.219 1.00 96.62 165 GLN A O 1
ATOM 1333 N N . ALA A 1 166 ? 31.737 -1.285 -47.753 1.00 96.44 166 ALA A N 1
ATOM 1334 C CA . ALA A 1 166 ? 31.522 -1.854 -49.082 1.00 96.44 166 ALA A CA 1
ATOM 1335 C C . ALA A 1 166 ? 31.341 -0.769 -50.161 1.00 96.44 166 ALA A C 1
ATOM 1337 O O . ALA A 1 166 ? 31.826 -0.910 -51.280 1.00 96.44 166 ALA A O 1
ATOM 1338 N N . GLN A 1 167 ? 30.674 0.343 -49.847 1.00 95.88 167 GLN A N 1
ATOM 1339 C CA . GLN A 1 167 ? 30.565 1.476 -50.770 1.00 95.88 167 GLN A CA 1
ATOM 1340 C C . GLN A 1 167 ? 31.910 2.179 -50.960 1.00 95.88 167 GLN A C 1
ATOM 1342 O O . GLN A 1 167 ? 32.278 2.509 -52.086 1.00 95.88 167 GLN A O 1
ATOM 1347 N N . ARG A 1 168 ? 32.678 2.367 -49.882 1.00 95.06 168 ARG A N 1
ATOM 1348 C CA . ARG A 1 168 ? 34.017 2.970 -49.946 1.00 95.06 168 ARG A CA 1
ATOM 1349 C C . ARG A 1 168 ? 34.999 2.130 -50.755 1.00 95.06 168 ARG A C 1
ATOM 1351 O O . ARG A 1 168 ? 35.740 2.700 -51.546 1.00 95.06 168 ARG A O 1
ATOM 1358 N N . SER A 1 169 ? 34.986 0.807 -50.594 1.00 95.12 169 SER A N 1
ATOM 1359 C CA . SER A 1 169 ? 35.814 -0.098 -51.408 1.00 95.12 169 SER A CA 1
ATOM 1360 C C . SER A 1 169 ? 35.432 -0.030 -52.885 1.00 95.12 169 SER A C 1
ATOM 1362 O O . SER A 1 169 ? 36.307 0.205 -53.708 1.00 95.12 169 SER A O 1
ATOM 1364 N N . LYS A 1 170 ? 34.135 -0.075 -53.221 1.00 95.81 170 LYS A N 1
ATOM 1365 C CA . LYS A 1 170 ? 33.666 0.119 -54.608 1.00 95.81 170 LYS A CA 1
ATOM 1366 C C . LYS A 1 170 ? 34.099 1.460 -55.206 1.00 95.81 170 LYS A C 1
ATOM 1368 O O . LYS A 1 170 ? 34.487 1.521 -56.368 1.00 95.81 170 LYS A O 1
ATOM 1373 N N . LEU A 1 171 ? 34.029 2.544 -54.430 1.00 94.12 171 LEU A N 1
ATOM 1374 C CA . LEU A 1 171 ? 34.488 3.862 -54.875 1.00 94.12 171 LEU A CA 1
ATOM 1375 C C . LEU A 1 171 ? 36.008 3.899 -55.078 1.00 94.12 171 LEU A C 1
ATOM 1377 O O . LEU A 1 171 ? 36.462 4.495 -56.050 1.00 94.12 171 LEU A O 1
ATOM 1381 N N . ALA A 1 172 ? 36.784 3.263 -54.199 1.00 94.00 172 ALA A N 1
ATOM 1382 C CA . ALA A 1 172 ? 38.236 3.171 -54.331 1.00 94.00 172 ALA A CA 1
ATOM 1383 C C . ALA A 1 172 ? 38.646 2.340 -55.559 1.00 94.00 172 ALA A C 1
ATOM 1385 O O . ALA A 1 172 ? 39.486 2.780 -56.337 1.00 94.00 172 ALA A O 1
ATOM 1386 N N . GLU A 1 173 ? 38.005 1.191 -55.788 1.00 94.06 173 GLU A N 1
ATOM 1387 C CA . GLU A 1 173 ? 38.208 0.369 -56.990 1.00 94.06 173 GLU A CA 1
ATOM 1388 C C . GLU A 1 173 ? 37.872 1.151 -58.268 1.00 94.06 173 GLU A C 1
ATOM 1390 O O . GLU A 1 173 ? 38.648 1.147 -59.221 1.00 94.06 173 GLU A O 1
ATOM 1395 N N . ALA A 1 174 ? 36.760 1.894 -58.276 1.00 92.25 174 ALA A N 1
ATOM 1396 C CA . ALA A 1 174 ? 36.389 2.744 -59.406 1.00 92.25 174 ALA A CA 1
ATOM 1397 C C . ALA A 1 174 ? 37.396 3.884 -59.647 1.00 92.25 174 ALA A C 1
ATOM 1399 O O . ALA A 1 174 ? 37.637 4.253 -60.796 1.00 92.25 174 ALA A O 1
ATOM 1400 N N . GLN A 1 175 ? 37.987 4.444 -58.586 1.00 91.88 175 GLN A N 1
ATOM 1401 C CA . GLN A 1 175 ? 39.044 5.452 -58.699 1.00 91.88 175 GLN A CA 1
ATOM 1402 C C . GLN A 1 175 ? 40.321 4.867 -59.307 1.00 91.88 175 GLN A C 1
ATOM 1404 O O . GLN A 1 175 ? 40.860 5.475 -60.229 1.00 91.88 175 GLN A O 1
ATOM 1409 N N . ILE A 1 176 ? 40.754 3.687 -58.850 1.00 91.06 176 ILE A N 1
ATOM 1410 C CA . ILE A 1 176 ? 41.922 2.979 -59.397 1.00 91.06 176 ILE A CA 1
ATOM 1411 C C . ILE A 1 176 ? 41.696 2.664 -60.881 1.00 91.06 176 ILE A C 1
ATOM 1413 O O . ILE A 1 176 ? 42.496 3.069 -61.720 1.00 91.06 176 ILE A O 1
ATOM 1417 N N . ALA A 1 177 ? 40.555 2.062 -61.234 1.00 89.88 177 ALA A N 1
ATOM 1418 C CA . ALA A 1 177 ? 40.221 1.748 -62.626 1.00 89.88 177 ALA A CA 1
ATOM 1419 C C . ALA A 1 177 ? 40.149 3.004 -63.518 1.00 89.88 177 ALA A C 1
ATOM 1421 O O . ALA A 1 177 ? 40.534 2.983 -64.688 1.00 89.88 177 ALA A O 1
ATOM 1422 N N . ALA A 1 178 ? 39.663 4.130 -62.984 1.00 87.75 178 ALA A N 1
ATOM 1423 C CA . ALA A 1 178 ? 39.642 5.398 -63.710 1.00 87.75 178 ALA A CA 1
ATOM 1424 C C . ALA A 1 178 ? 41.047 5.993 -63.915 1.00 87.75 178 ALA A C 1
ATOM 1426 O O . ALA A 1 178 ? 41.273 6.692 -64.910 1.00 87.75 178 ALA A O 1
ATOM 1427 N N . GLU A 1 179 ? 41.970 5.756 -62.982 1.00 86.00 179 GLU A N 1
ATOM 1428 C CA . GLU A 1 179 ? 43.366 6.173 -63.080 1.00 86.00 179 GLU A CA 1
ATOM 1429 C C . GLU A 1 179 ? 44.137 5.314 -64.090 1.00 86.00 179 GLU A C 1
ATOM 1431 O O . GLU A 1 179 ? 44.750 5.881 -64.995 1.00 86.00 179 GLU A O 1
ATOM 1436 N N . GLU A 1 180 ? 43.980 3.989 -64.050 1.00 84.56 180 GLU A N 1
ATOM 1437 C CA . GLU A 1 180 ? 44.505 3.062 -65.067 1.00 84.56 180 GLU A CA 1
ATOM 1438 C C . GLU A 1 180 ? 44.003 3.446 -66.472 1.00 84.56 180 GLU A C 1
ATOM 1440 O O . GLU A 1 180 ? 44.789 3.707 -67.383 1.00 84.56 180 GLU A O 1
ATOM 1445 N N . ALA A 1 181 ? 42.694 3.681 -66.629 1.00 79.19 181 ALA A N 1
ATOM 1446 C CA . ALA A 1 181 ? 42.115 4.135 -67.898 1.00 79.19 181 ALA A CA 1
ATOM 1447 C C . ALA A 1 181 ? 42.574 5.545 -68.338 1.00 79.19 181 ALA A C 1
ATOM 1449 O O . ALA A 1 181 ? 42.326 5.967 -69.480 1.00 79.19 181 ALA A O 1
ATOM 1450 N N . ARG A 1 182 ? 43.169 6.343 -67.440 1.00 76.38 182 ARG A N 1
ATOM 1451 C CA . ARG A 1 182 ? 43.837 7.608 -67.786 1.00 76.38 182 ARG A CA 1
ATOM 1452 C C . ARG A 1 182 ? 45.278 7.376 -68.218 1.00 76.38 182 ARG A C 1
ATOM 1454 O O . ARG A 1 182 ? 45.737 8.124 -69.080 1.00 76.38 182 ARG A O 1
ATOM 1461 N N . GLU A 1 183 ? 45.980 6.407 -67.646 1.00 73.38 183 GLU A N 1
ATOM 1462 C CA . GLU A 1 183 ? 47.332 6.038 -68.070 1.00 73.38 183 GLU A CA 1
ATOM 1463 C C . GLU A 1 183 ? 47.326 5.415 -69.469 1.00 73.38 183 GLU A C 1
ATOM 1465 O O . GLU A 1 183 ? 48.002 5.950 -70.350 1.00 73.38 183 GLU A O 1
ATOM 1470 N N . ASP A 1 184 ? 46.427 4.468 -69.747 1.00 67.81 184 ASP A N 1
ATOM 1471 C CA . ASP A 1 184 ? 46.252 3.879 -71.088 1.00 67.81 184 ASP A CA 1
ATOM 1472 C C . ASP A 1 184 ? 45.935 4.942 -72.160 1.00 67.81 184 ASP A C 1
ATOM 1474 O O . ASP A 1 184 ? 46.404 4.913 -73.308 1.00 67.81 184 ASP A O 1
ATOM 1478 N N . ARG A 1 185 ? 45.151 5.963 -71.782 1.00 61.38 185 ARG A N 1
ATOM 1479 C CA . ARG A 1 185 ? 44.870 7.116 -72.650 1.00 61.38 185 ARG A CA 1
ATOM 1480 C C . ARG A 1 185 ? 46.086 8.011 -72.865 1.00 61.38 185 ARG A C 1
ATOM 1482 O O . ARG A 1 185 ? 46.223 8.572 -73.948 1.00 61.38 185 ARG A O 1
ATOM 1489 N N . LYS A 1 186 ? 46.970 8.176 -71.880 1.00 59.84 186 LYS A N 1
ATOM 1490 C CA . LYS A 1 186 ? 48.194 8.981 -72.037 1.00 59.84 186 LYS A CA 1
ATOM 1491 C C . LYS A 1 186 ? 49.204 8.286 -72.949 1.00 59.84 186 LYS A C 1
ATOM 1493 O O . LYS A 1 186 ? 49.822 8.966 -73.769 1.00 59.84 186 LYS A O 1
ATOM 1498 N N . GLU A 1 187 ? 49.338 6.966 -72.855 1.00 56.94 187 GLU A N 1
ATOM 1499 C CA . GLU A 1 187 ? 50.246 6.191 -73.712 1.00 56.94 187 GLU A CA 1
ATOM 1500 C C . GLU A 1 187 ? 49.798 6.209 -75.181 1.00 56.94 187 GLU A C 1
ATOM 1502 O O . GLU A 1 187 ? 50.601 6.471 -76.083 1.00 56.94 187 GLU A O 1
ATOM 1507 N N . SER A 1 188 ? 48.492 6.069 -75.427 1.00 57.62 188 SER A N 1
ATOM 1508 C CA . SER A 1 188 ? 47.919 6.162 -76.776 1.00 57.62 188 SER A CA 1
ATOM 1509 C C . SER A 1 188 ? 47.934 7.587 -77.350 1.00 57.62 188 SER A C 1
ATOM 1511 O O . SER A 1 188 ? 48.250 7.761 -78.531 1.00 57.62 188 SER A O 1
ATOM 1513 N N . PHE A 1 189 ? 47.682 8.630 -76.545 1.00 54.66 189 PHE A N 1
ATOM 1514 C CA . PHE A 1 189 ? 47.802 10.023 -77.008 1.00 54.66 189 PHE A CA 1
ATOM 1515 C C . PHE A 1 189 ? 49.246 10.416 -77.332 1.00 54.66 189 PHE A C 1
ATOM 1517 O O . PHE A 1 189 ? 49.472 11.129 -78.311 1.00 54.66 189 PHE A O 1
ATOM 1524 N N . GLY A 1 190 ? 50.225 9.947 -76.551 1.00 56.31 190 GLY A N 1
ATOM 1525 C CA . GLY A 1 190 ? 51.643 10.169 -76.832 1.00 56.31 190 GLY A CA 1
ATOM 1526 C C . GLY A 1 190 ? 52.050 9.581 -78.183 1.00 56.31 190 GLY A C 1
ATOM 1527 O O . GLY A 1 190 ? 52.571 10.297 -79.037 1.00 56.31 190 GLY A O 1
ATOM 1528 N N . ALA A 1 191 ? 51.739 8.307 -78.425 1.00 55.59 191 ALA A N 1
ATOM 1529 C CA . ALA A 1 191 ? 52.081 7.638 -79.679 1.00 55.59 191 ALA A CA 1
ATOM 1530 C C . ALA A 1 191 ? 51.364 8.251 -80.902 1.00 55.59 191 ALA A C 1
ATOM 1532 O O . ALA A 1 191 ? 51.992 8.497 -81.934 1.00 55.59 191 ALA A O 1
ATOM 1533 N N . LEU A 1 192 ? 50.070 8.576 -80.791 1.00 54.53 192 LEU A N 1
ATOM 1534 C CA . LEU A 1 192 ? 49.291 9.133 -81.905 1.00 54.53 192 LEU A CA 1
ATOM 1535 C C . LEU A 1 192 ? 49.675 10.576 -82.263 1.00 54.53 192 LEU A C 1
ATOM 1537 O O . LEU A 1 192 ? 49.638 10.941 -83.443 1.00 54.53 192 LEU A O 1
ATOM 1541 N N . LEU A 1 193 ? 50.066 11.400 -81.284 1.00 58.34 193 LEU A N 1
ATOM 1542 C CA . LEU A 1 193 ? 50.536 12.764 -81.546 1.00 58.34 193 LEU A CA 1
ATOM 1543 C C . LEU A 1 193 ? 51.889 12.771 -82.266 1.00 58.34 193 LEU A C 1
ATOM 1545 O O . LEU A 1 193 ? 52.065 13.563 -83.191 1.00 58.34 193 LEU A O 1
ATOM 1549 N N . PHE A 1 194 ? 52.815 11.875 -81.909 1.00 55.25 194 PHE A N 1
ATOM 1550 C CA . PHE A 1 194 ? 54.112 11.783 -82.587 1.00 55.25 194 PHE A CA 1
ATOM 1551 C C . PHE A 1 194 ? 53.990 11.279 -84.032 1.00 55.25 194 PHE A C 1
ATOM 1553 O O . PHE A 1 194 ? 54.632 11.834 -84.923 1.00 55.25 194 PHE A O 1
ATOM 1560 N N . VAL A 1 195 ? 53.121 10.298 -84.297 1.00 59.00 195 VAL A N 1
ATOM 1561 C CA . VAL A 1 195 ? 52.933 9.751 -85.654 1.00 59.00 195 VAL A CA 1
ATOM 1562 C C . VAL A 1 195 ? 52.203 10.737 -86.579 1.00 59.00 195 VAL A C 1
ATOM 1564 O O . VAL A 1 195 ? 52.522 10.826 -87.763 1.00 59.00 195 VAL A O 1
ATOM 1567 N N . ASN A 1 196 ? 51.271 11.550 -86.067 1.00 58.38 196 ASN A N 1
ATOM 1568 C CA . ASN A 1 196 ? 50.615 12.582 -86.883 1.00 58.38 196 ASN A CA 1
ATOM 1569 C C . ASN A 1 196 ? 51.466 13.843 -87.108 1.00 58.38 196 ASN A C 1
ATOM 1571 O O . ASN A 1 196 ? 51.228 14.550 -88.091 1.00 58.38 196 ASN A O 1
ATOM 1575 N N . LEU A 1 197 ? 52.443 14.139 -86.241 1.00 58.59 197 LEU A N 1
ATOM 1576 C CA . LEU A 1 197 ? 53.324 15.302 -86.414 1.00 58.59 197 LEU A CA 1
ATOM 1577 C C . LEU A 1 197 ? 54.329 15.129 -87.562 1.00 58.59 197 LEU A C 1
ATOM 1579 O O . LEU A 1 197 ? 54.795 16.123 -88.114 1.00 58.59 197 LEU A O 1
ATOM 1583 N N . VAL A 1 198 ? 54.652 13.887 -87.934 1.00 56.88 198 VAL A N 1
ATOM 1584 C CA . VAL A 1 198 ? 55.668 13.553 -88.946 1.00 56.88 198 VAL A CA 1
ATOM 1585 C C . VAL A 1 198 ? 55.015 12.869 -90.147 1.00 56.88 198 VAL A C 1
ATOM 1587 O O . VAL A 1 198 ? 55.413 11.793 -90.578 1.00 56.88 198 VAL A O 1
ATOM 1590 N N . LYS A 1 199 ? 53.976 13.491 -90.709 1.00 60.84 199 LYS A N 1
ATOM 1591 C CA . LYS A 1 199 ? 53.486 13.097 -92.034 1.00 60.84 199 LYS A CA 1
ATOM 1592 C C . LYS A 1 199 ? 54.364 13.770 -93.099 1.00 60.84 199 LYS A C 1
ATOM 1594 O O . LYS A 1 199 ? 54.321 14.999 -93.191 1.00 60.84 199 LYS A O 1
ATOM 1599 N N . PRO A 1 200 ? 55.152 13.018 -93.893 1.00 60.31 200 PRO A N 1
ATOM 1600 C CA . PRO A 1 200 ? 56.115 13.592 -94.840 1.00 60.31 200 PRO A CA 1
ATOM 1601 C C . PRO A 1 200 ? 55.452 14.492 -95.895 1.00 60.31 200 PRO A C 1
ATOM 1603 O O . PRO A 1 200 ? 56.040 15.478 -96.325 1.00 60.31 200 PRO A O 1
ATOM 1606 N N . GLU A 1 201 ? 54.185 14.236 -96.222 1.00 61.84 201 GLU A N 1
ATOM 1607 C CA . GLU A 1 201 ? 53.401 14.994 -97.207 1.00 61.84 201 GLU A CA 1
ATOM 1608 C C . GLU A 1 201 ? 53.058 16.434 -96.780 1.00 61.84 201 GLU A C 1
ATOM 1610 O O . GLU A 1 201 ? 52.656 17.246 -97.609 1.00 61.84 201 GLU A O 1
ATOM 1615 N N . ARG A 1 202 ? 53.201 16.789 -95.493 1.00 57.62 202 ARG A N 1
ATOM 1616 C CA . ARG A 1 202 ? 52.820 18.119 -94.974 1.00 57.62 202 ARG A CA 1
ATOM 1617 C C . ARG A 1 202 ? 53.960 19.134 -94.925 1.00 57.62 202 ARG A C 1
ATOM 1619 O O . ARG A 1 202 ? 53.718 20.305 -94.623 1.00 57.62 202 ARG A O 1
ATOM 1626 N N . PHE A 1 203 ? 55.188 18.727 -95.232 1.00 57.50 203 PHE A N 1
ATOM 1627 C CA . PHE A 1 203 ? 56.346 19.615 -95.193 1.00 57.50 203 PHE A CA 1
ATOM 1628 C C . PHE A 1 203 ? 56.780 19.985 -96.611 1.00 57.50 203 PHE A C 1
ATOM 1630 O O . PHE A 1 203 ? 57.592 19.310 -97.227 1.00 57.50 203 PHE A O 1
ATOM 1637 N N . SER A 1 204 ? 56.261 21.105 -97.118 1.00 60.12 204 SER A N 1
ATOM 1638 C CA . SER A 1 204 ? 56.610 21.640 -98.442 1.00 60.12 204 SER A CA 1
ATOM 1639 C C . SER A 1 204 ? 58.000 22.294 -98.519 1.00 60.12 204 SER A C 1
ATOM 1641 O O . SER A 1 204 ? 58.410 22.728 -99.591 1.00 60.12 204 SER A O 1
ATOM 1643 N N . SER A 1 205 ? 58.748 22.380 -97.408 1.00 69.38 205 SER A N 1
ATOM 1644 C CA . SER A 1 205 ? 60.142 22.834 -97.428 1.00 69.38 205 SER A CA 1
ATOM 1645 C C . SER A 1 205 ? 60.984 22.237 -96.297 1.00 69.38 205 SER A C 1
ATOM 1647 O O . SER A 1 205 ? 60.547 22.127 -95.147 1.00 69.38 205 SER A O 1
ATOM 1649 N N . LEU A 1 206 ? 62.236 21.906 -96.624 1.00 73.12 206 LEU A N 1
ATOM 1650 C CA . LEU A 1 206 ? 63.234 21.359 -95.697 1.00 73.12 206 LEU A CA 1
ATOM 1651 C C . LEU A 1 206 ? 63.463 22.276 -94.479 1.00 73.12 206 LEU A C 1
ATOM 1653 O O . LEU A 1 206 ? 63.640 21.805 -93.359 1.00 73.12 206 LEU A O 1
ATOM 1657 N N . ALA A 1 207 ? 63.393 23.596 -94.677 1.00 72.56 207 ALA A N 1
ATOM 1658 C CA . ALA A 1 207 ? 63.579 24.581 -93.613 1.00 72.56 207 ALA A CA 1
ATOM 1659 C C . ALA A 1 207 ? 62.515 24.466 -92.506 1.00 72.56 207 ALA A C 1
ATOM 1661 O O . ALA A 1 207 ? 62.834 24.611 -91.324 1.00 72.56 207 ALA A O 1
ATOM 1662 N N . ARG A 1 208 ? 61.259 24.150 -92.862 1.00 72.56 208 ARG A N 1
ATOM 1663 C CA . ARG A 1 208 ? 60.193 23.917 -91.874 1.00 72.56 208 ARG A CA 1
ATOM 1664 C C . ARG A 1 208 ? 60.425 22.636 -91.083 1.00 72.56 208 ARG A C 1
ATOM 1666 O O . ARG A 1 208 ? 60.218 22.646 -89.873 1.00 72.56 208 ARG A O 1
ATOM 1673 N N . LEU A 1 209 ? 60.910 21.578 -91.732 1.00 75.69 209 LEU A N 1
ATOM 1674 C CA . LEU A 1 209 ? 61.259 20.334 -91.047 1.00 75.69 209 LEU A CA 1
ATOM 1675 C C . LEU A 1 209 ? 62.389 20.565 -90.033 1.00 75.69 209 LEU A C 1
ATOM 1677 O O . LEU A 1 209 ? 62.237 20.228 -88.860 1.00 75.69 209 LEU A O 1
ATOM 1681 N N . CYS A 1 210 ? 63.476 21.224 -90.444 1.00 77.50 210 CYS A N 1
ATOM 1682 C CA . CYS A 1 210 ? 64.584 21.568 -89.549 1.00 77.50 210 CYS A CA 1
ATOM 1683 C C . CYS A 1 210 ? 64.129 22.452 -88.376 1.00 77.50 210 CYS A C 1
ATOM 1685 O O . CYS A 1 210 ? 64.579 22.254 -87.248 1.00 77.50 210 CYS A O 1
ATOM 1687 N N . GLY A 1 211 ? 63.203 23.388 -88.617 1.00 79.81 211 GLY A N 1
ATOM 1688 C CA . GLY A 1 211 ? 62.607 24.219 -87.570 1.00 79.81 211 GLY A CA 1
ATOM 1689 C C . GLY A 1 211 ? 61.824 23.407 -86.534 1.00 79.81 211 GLY A C 1
ATOM 1690 O O . GLY A 1 211 ? 62.006 23.607 -85.332 1.00 79.81 211 GLY A O 1
ATOM 1691 N N . VAL A 1 212 ? 61.008 22.449 -86.984 1.00 79.19 212 VAL A N 1
ATOM 1692 C CA . VAL A 1 212 ? 60.263 21.548 -86.090 1.00 79.19 212 VAL A CA 1
ATOM 1693 C C . VAL A 1 212 ? 61.219 20.651 -85.305 1.00 79.19 212 VAL A C 1
ATOM 1695 O O . VAL A 1 212 ? 61.087 20.556 -84.088 1.00 79.19 212 VAL A O 1
ATOM 1698 N N . VAL A 1 213 ? 62.236 20.068 -85.947 1.00 80.50 213 VAL A N 1
ATOM 1699 C CA . VAL A 1 213 ? 63.244 19.233 -85.268 1.00 80.50 213 VAL A CA 1
ATOM 1700 C C . VAL A 1 213 ? 64.017 20.034 -84.214 1.00 80.50 213 VAL A C 1
ATOM 1702 O O . VAL A 1 213 ? 64.187 19.571 -83.086 1.00 80.50 213 VAL A O 1
ATOM 1705 N N . ALA A 1 214 ? 64.436 21.262 -84.531 1.00 80.19 214 ALA A N 1
ATOM 1706 C CA . ALA A 1 214 ? 65.120 22.136 -83.579 1.00 80.19 214 ALA A CA 1
ATOM 1707 C C . ALA A 1 214 ? 64.221 22.519 -82.391 1.00 80.19 214 ALA A C 1
ATOM 1709 O O . ALA A 1 214 ? 64.688 22.576 -81.249 1.00 80.19 214 ALA A O 1
ATOM 1710 N N . TRP A 1 215 ? 62.929 22.755 -82.637 1.00 87.06 215 TRP A N 1
ATOM 1711 C CA . TRP A 1 215 ? 61.958 23.027 -81.580 1.00 87.06 215 TRP A CA 1
ATOM 1712 C C . TRP A 1 215 ? 61.736 21.803 -80.681 1.00 87.06 215 TRP A C 1
ATOM 1714 O O . TRP A 1 215 ? 61.810 21.937 -79.459 1.00 87.06 215 TRP A O 1
ATOM 1724 N N . VAL A 1 216 ? 61.560 20.611 -81.266 1.00 84.88 216 VAL A N 1
ATOM 1725 C CA . VAL A 1 216 ? 61.419 19.345 -80.526 1.00 84.88 216 VAL A CA 1
ATOM 1726 C C . VAL A 1 216 ? 62.658 19.079 -79.672 1.00 84.88 216 VAL A C 1
ATOM 1728 O O . VAL A 1 216 ? 62.524 18.758 -78.493 1.00 84.88 216 VAL A O 1
ATOM 1731 N N . ARG A 1 217 ? 63.865 19.301 -80.210 1.00 84.69 217 ARG A N 1
ATOM 1732 C CA . ARG A 1 217 ? 65.116 19.172 -79.449 1.00 84.69 217 ARG A CA 1
ATOM 1733 C C . ARG A 1 217 ? 65.160 20.121 -78.248 1.00 84.69 217 ARG A C 1
ATOM 1735 O O . ARG A 1 217 ? 65.427 19.673 -77.136 1.00 84.69 217 ARG A O 1
ATOM 1742 N N . ARG A 1 218 ? 64.834 21.408 -78.432 1.00 83.12 218 ARG A N 1
ATOM 1743 C CA . ARG A 1 218 ? 64.777 22.376 -77.315 1.00 83.12 218 ARG A CA 1
ATOM 1744 C C . ARG A 1 218 ? 63.720 22.009 -76.277 1.00 83.12 218 ARG A C 1
ATOM 1746 O O . ARG A 1 218 ? 63.934 22.221 -75.084 1.00 83.12 218 ARG A O 1
ATOM 1753 N N . ALA A 1 219 ? 62.573 21.493 -76.713 1.00 80.44 219 ALA A N 1
ATOM 1754 C CA . ALA A 1 219 ? 61.521 21.035 -75.814 1.00 80.44 219 ALA A CA 1
ATOM 1755 C C . ALA A 1 219 ? 61.980 19.815 -74.994 1.00 80.44 219 ALA A C 1
ATOM 1757 O O . ALA A 1 219 ? 61.782 19.797 -73.779 1.00 80.44 219 ALA A O 1
ATOM 1758 N N . ALA A 1 220 ? 62.664 18.854 -75.625 1.00 82.19 220 ALA A N 1
ATOM 1759 C CA . ALA A 1 220 ? 63.230 17.681 -74.963 1.00 82.19 220 ALA A CA 1
ATOM 1760 C C . ALA A 1 220 ? 64.316 18.058 -73.940 1.00 82.19 220 ALA A C 1
ATOM 1762 O O . ALA A 1 220 ? 64.274 17.594 -72.801 1.00 82.19 220 ALA A O 1
ATOM 1763 N N . GLU A 1 221 ? 65.231 18.966 -74.292 1.00 84.88 221 GLU A N 1
ATOM 1764 C CA . GLU A 1 221 ? 66.262 19.477 -73.375 1.00 84.88 221 GLU A CA 1
ATOM 1765 C C . GLU A 1 221 ? 65.640 20.197 -72.158 1.00 84.88 221 GLU A C 1
ATOM 1767 O O . GLU A 1 221 ? 66.042 19.956 -71.013 1.00 84.88 221 GLU A O 1
ATOM 1772 N N . LYS A 1 222 ? 64.597 21.020 -72.368 1.00 83.12 222 LYS A N 1
ATOM 1773 C CA . LYS A 1 222 ? 63.829 21.659 -71.277 1.00 83.12 222 LYS A CA 1
ATOM 1774 C C . LYS A 1 222 ? 63.086 20.653 -70.396 1.00 83.12 222 LYS A C 1
ATOM 1776 O O . LYS A 1 222 ? 62.945 20.874 -69.193 1.00 83.12 222 LYS A O 1
ATOM 1781 N N . TRP A 1 223 ? 62.575 19.570 -70.973 1.00 79.25 223 TRP A N 1
ATOM 1782 C CA . TRP A 1 223 ? 61.876 18.538 -70.214 1.00 79.25 223 TRP A CA 1
ATOM 1783 C C . TRP A 1 223 ? 62.844 17.705 -69.365 1.00 79.25 223 TRP A C 1
ATOM 1785 O O . TRP A 1 223 ? 62.591 17.510 -68.177 1.00 79.25 223 TRP A O 1
ATOM 1795 N N . LEU A 1 224 ? 63.996 17.309 -69.919 1.00 78.69 224 LEU A N 1
ATOM 1796 C CA . LEU A 1 224 ? 65.041 16.577 -69.191 1.00 78.69 224 LEU A CA 1
ATOM 1797 C C . LEU A 1 224 ? 65.590 17.380 -68.003 1.00 78.69 224 LEU A C 1
ATOM 1799 O O . LEU A 1 224 ? 65.724 16.844 -66.902 1.00 78.69 224 LEU A O 1
ATOM 1803 N N . THR A 1 225 ? 65.812 18.685 -68.182 1.00 77.94 225 THR A N 1
ATOM 1804 C CA . THR A 1 225 ? 66.243 19.575 -67.087 1.00 77.94 225 THR A CA 1
ATOM 1805 C C . THR A 1 225 ? 65.188 19.744 -65.989 1.00 77.94 225 THR A C 1
ATOM 1807 O O . THR A 1 225 ? 65.547 19.948 -64.828 1.00 77.94 225 THR A O 1
ATOM 1810 N N . ARG A 1 226 ? 63.891 19.626 -66.307 1.00 76.56 226 ARG A N 1
ATOM 1811 C CA . ARG A 1 226 ? 62.810 19.615 -65.302 1.00 76.56 226 ARG A CA 1
ATOM 1812 C C . ARG A 1 226 ? 62.672 18.260 -64.605 1.00 76.56 226 ARG A C 1
ATOM 1814 O O . ARG A 1 226 ? 62.488 18.232 -63.390 1.00 76.56 226 ARG A O 1
ATOM 1821 N N . ARG A 1 227 ? 62.815 17.147 -65.332 1.00 68.94 227 ARG A N 1
ATOM 1822 C CA . ARG A 1 227 ? 62.702 15.788 -64.775 1.00 68.94 227 ARG A CA 1
ATOM 1823 C C . ARG A 1 227 ? 63.809 15.486 -63.759 1.00 68.94 227 ARG A C 1
ATOM 1825 O O . ARG A 1 227 ? 63.522 14.921 -62.710 1.00 68.94 227 ARG A O 1
ATOM 1832 N N . GLY A 1 228 ? 65.035 15.962 -64.005 1.00 64.94 228 GLY A N 1
ATOM 1833 C CA . GLY A 1 228 ? 66.142 15.861 -63.044 1.00 64.94 228 GLY A CA 1
ATOM 1834 C C . GLY A 1 228 ? 65.930 16.655 -61.746 1.00 64.94 228 GLY A C 1
ATOM 1835 O O . GLY A 1 228 ? 66.511 16.318 -60.721 1.00 64.94 228 GLY A O 1
ATOM 1836 N N . ARG A 1 229 ? 65.062 17.679 -61.757 1.00 61.62 229 ARG A N 1
ATOM 1837 C CA . ARG A 1 229 ? 64.755 18.503 -60.577 1.00 61.62 229 ARG A CA 1
ATOM 1838 C C . ARG A 1 229 ? 63.630 17.916 -59.708 1.00 61.62 229 ARG A C 1
ATOM 1840 O O . ARG A 1 229 ? 63.628 18.139 -58.504 1.00 61.62 229 ARG A O 1
ATOM 1847 N N . ALA A 1 230 ? 62.717 17.135 -60.293 1.00 53.38 230 ALA A N 1
ATOM 1848 C CA . ALA A 1 230 ? 61.582 16.528 -59.586 1.00 53.38 230 ALA A CA 1
ATOM 1849 C C . ALA A 1 230 ? 61.949 15.264 -58.778 1.00 53.38 230 ALA A C 1
ATOM 1851 O O . ALA A 1 230 ? 61.313 14.979 -57.770 1.00 53.38 230 ALA A O 1
ATOM 1852 N N . ALA A 1 231 ? 63.006 14.536 -59.157 1.00 54.91 231 ALA A N 1
ATOM 1853 C CA . ALA A 1 231 ? 63.453 13.341 -58.429 1.00 54.91 231 ALA A CA 1
ATOM 1854 C C . ALA A 1 231 ? 64.194 13.649 -57.104 1.00 54.91 231 ALA A C 1
ATOM 1856 O O . ALA A 1 231 ? 64.404 12.752 -56.293 1.00 54.91 231 ALA A O 1
ATOM 1857 N N . GLY A 1 232 ? 64.581 14.909 -56.860 1.00 53.44 232 GLY A N 1
ATOM 1858 C CA . GLY A 1 232 ? 65.368 15.315 -55.686 1.00 53.44 232 GLY A CA 1
ATOM 1859 C C . GLY A 1 232 ? 64.573 15.808 -54.469 1.00 53.44 232 GLY A C 1
ATOM 1860 O O . GLY A 1 232 ? 65.188 16.105 -53.449 1.00 53.44 232 GLY A O 1
ATOM 1861 N N . GLN A 1 233 ? 63.239 15.920 -54.543 1.00 52.22 233 GLN A N 1
ATOM 1862 C CA . GLN A 1 233 ? 62.415 16.528 -53.478 1.00 52.22 233 GLN A CA 1
ATOM 1863 C C . GLN A 1 233 ? 61.398 15.590 -52.802 1.00 52.22 233 GLN A C 1
ATOM 1865 O O . GLN A 1 233 ? 60.596 16.047 -51.996 1.00 52.22 233 GLN A O 1
ATOM 1870 N N . ALA A 1 234 ? 61.474 14.272 -53.007 1.00 50.50 234 ALA A N 1
ATOM 1871 C CA . ALA A 1 234 ? 60.669 13.301 -52.251 1.00 50.50 234 ALA A CA 1
ATOM 1872 C C . ALA A 1 234 ? 61.340 12.881 -50.921 1.00 50.50 234 ALA A C 1
ATOM 1874 O O . ALA A 1 234 ? 61.485 11.697 -50.625 1.00 50.50 234 ALA A O 1
ATOM 1875 N N . LYS A 1 235 ? 61.812 13.853 -50.124 1.00 53.72 235 LYS A N 1
ATOM 1876 C CA . LYS A 1 235 ? 62.436 13.610 -48.804 1.00 53.72 235 LYS A CA 1
ATOM 1877 C C . LYS A 1 235 ? 61.997 14.599 -47.717 1.00 53.72 235 LYS A C 1
ATOM 1879 O O . LYS A 1 235 ? 62.759 14.909 -46.805 1.00 53.72 235 LYS A O 1
ATOM 1884 N N . SER A 1 236 ? 60.758 15.078 -47.778 1.00 51.41 236 SER A N 1
ATOM 1885 C CA . SER A 1 236 ? 60.174 15.887 -46.704 1.00 51.41 236 SER A CA 1
ATOM 1886 C C . SER A 1 236 ? 58.751 15.457 -46.374 1.00 51.41 236 SER A C 1
ATOM 1888 O O . SER A 1 236 ? 57.835 16.252 -46.499 1.00 51.41 236 SER A O 1
ATOM 1890 N N . GLU A 1 237 ? 58.566 14.217 -45.926 1.00 48.44 237 GLU A N 1
ATOM 1891 C CA . GLU A 1 237 ? 57.381 13.850 -45.138 1.00 48.44 237 GLU A CA 1
ATOM 1892 C C . GLU A 1 237 ? 57.697 12.668 -44.206 1.00 48.44 237 GLU A C 1
ATOM 1894 O O . GLU A 1 237 ? 57.120 11.592 -44.247 1.00 48.44 237 GLU A O 1
ATOM 1899 N N . ALA A 1 238 ? 58.679 12.890 -43.329 1.00 48.62 238 ALA A N 1
ATOM 1900 C CA . ALA A 1 238 ? 58.864 12.116 -42.104 1.00 48.62 238 ALA A CA 1
ATOM 1901 C C . ALA A 1 238 ? 58.991 13.091 -40.925 1.00 48.62 238 ALA A C 1
ATOM 1903 O O . ALA A 1 238 ? 60.046 13.233 -40.314 1.00 48.62 238 ALA A O 1
ATOM 1904 N N . ARG A 1 239 ? 57.908 13.827 -40.643 1.00 50.41 239 ARG A N 1
ATOM 1905 C CA . ARG A 1 239 ? 57.683 14.517 -39.362 1.00 50.41 239 ARG A CA 1
ATOM 1906 C C . ARG A 1 239 ? 56.197 14.505 -39.003 1.00 50.41 239 ARG A C 1
ATOM 1908 O O . ARG A 1 239 ? 55.555 15.544 -38.947 1.00 50.41 239 ARG A O 1
ATOM 1915 N N . VAL A 1 240 ? 55.674 13.320 -38.693 1.00 49.25 240 VAL A N 1
ATOM 1916 C CA . VAL A 1 240 ? 54.553 13.173 -37.749 1.00 49.25 240 VAL A CA 1
ATOM 1917 C C . VAL A 1 240 ? 54.897 12.050 -36.774 1.00 49.25 240 VAL A C 1
ATOM 1919 O O . VAL A 1 240 ? 54.338 10.964 -36.795 1.00 49.25 240 VAL A O 1
ATOM 1922 N N . LEU A 1 241 ? 55.886 12.315 -35.931 1.00 52.81 241 LEU A N 1
ATOM 1923 C CA . LEU A 1 241 ? 56.112 11.631 -34.664 1.00 52.81 241 LEU A CA 1
ATOM 1924 C C . LEU A 1 241 ? 56.994 12.581 -33.864 1.00 52.81 241 LEU A C 1
ATOM 1926 O O . LEU A 1 241 ? 58.183 12.683 -34.128 1.00 52.81 241 LEU A O 1
ATOM 1930 N N . ASP A 1 242 ? 56.364 13.415 -33.037 1.00 50.47 242 ASP A N 1
ATOM 1931 C CA . ASP A 1 242 ? 56.670 13.480 -31.604 1.00 50.47 242 ASP A CA 1
ATOM 1932 C C . ASP A 1 242 ? 55.875 14.619 -30.932 1.00 50.47 242 ASP A C 1
ATOM 1934 O O . ASP A 1 242 ? 56.321 15.756 -30.769 1.00 50.47 242 ASP A O 1
ATOM 1938 N N . LYS A 1 243 ? 54.627 14.316 -30.566 1.00 50.31 243 LYS A N 1
ATOM 1939 C CA . LYS A 1 243 ? 53.892 15.033 -29.514 1.00 50.31 243 LYS A CA 1
ATOM 1940 C C . LYS A 1 243 ? 53.238 14.007 -28.594 1.00 50.31 243 LYS A C 1
ATOM 1942 O O . LYS A 1 243 ? 52.024 13.972 -28.428 1.00 50.31 243 LYS A O 1
ATOM 1947 N N . ARG A 1 244 ? 54.061 13.170 -27.965 1.00 43.22 244 ARG A N 1
ATOM 1948 C CA . ARG A 1 244 ? 53.724 12.569 -26.671 1.00 43.22 244 ARG A CA 1
ATOM 1949 C C . ARG A 1 244 ? 54.855 12.878 -25.700 1.00 43.22 244 ARG A C 1
ATOM 1951 O O . ARG A 1 244 ? 55.637 12.014 -25.330 1.00 43.22 244 ARG A O 1
ATOM 1958 N N . LYS A 1 245 ? 54.891 14.130 -25.227 1.00 47.78 245 LYS A N 1
ATOM 1959 C CA . LYS A 1 245 ? 55.468 14.403 -23.910 1.00 47.78 245 LYS A CA 1
ATOM 1960 C C . LYS A 1 245 ? 54.640 13.621 -22.897 1.00 47.78 245 LYS A C 1
ATOM 1962 O O . LYS A 1 245 ? 53.528 14.020 -22.552 1.00 47.78 245 LYS A O 1
ATOM 1967 N N . GLY A 1 246 ? 55.186 12.486 -22.476 1.00 44.12 246 GLY A N 1
ATOM 1968 C CA . GLY A 1 246 ? 54.777 11.810 -21.264 1.00 44.12 246 GLY A CA 1
ATOM 1969 C C . GLY A 1 246 ? 54.850 12.799 -20.108 1.00 44.12 246 GLY A C 1
ATOM 1970 O O . GLY A 1 246 ? 55.900 13.373 -19.825 1.00 44.12 246 GLY A O 1
ATOM 1971 N N . LYS A 1 247 ? 53.713 13.013 -19.450 1.00 42.38 247 LYS A N 1
ATOM 1972 C CA . LYS A 1 247 ? 53.735 13.359 -18.035 1.00 42.38 247 LYS A CA 1
ATOM 1973 C C . LYS A 1 247 ? 54.047 12.060 -17.287 1.00 42.38 247 LYS A C 1
ATOM 1975 O O . LYS A 1 247 ? 53.343 11.077 -17.527 1.00 42.38 247 LYS A O 1
ATOM 1980 N N . PRO A 1 248 ? 55.077 12.017 -16.431 1.00 42.31 248 PRO A N 1
ATOM 1981 C CA . PRO A 1 248 ? 55.283 10.872 -15.566 1.00 42.31 248 PRO A CA 1
ATOM 1982 C C . PRO A 1 248 ? 54.130 10.798 -14.559 1.00 42.31 248 PRO A C 1
ATOM 1984 O O . PRO A 1 248 ? 53.777 11.788 -13.918 1.00 42.31 248 PRO A O 1
ATOM 1987 N N . LEU A 1 249 ? 53.535 9.612 -14.457 1.00 53.62 249 LEU A N 1
ATOM 1988 C CA . LEU A 1 249 ? 52.715 9.204 -13.323 1.00 53.62 249 LEU A CA 1
ATOM 1989 C C . LEU A 1 249 ? 53.609 9.156 -12.074 1.00 53.62 249 LEU A C 1
ATOM 1991 O O . LEU A 1 249 ? 54.611 8.439 -12.102 1.00 53.62 249 LEU A O 1
ATOM 1995 N N . PRO A 1 250 ? 53.262 9.836 -10.971 1.00 50.12 250 PRO A N 1
ATOM 1996 C CA . PRO A 1 250 ? 53.806 9.481 -9.675 1.00 50.12 250 PRO A CA 1
ATOM 1997 C C . PRO A 1 250 ? 53.046 8.259 -9.144 1.00 50.12 250 PRO A C 1
ATOM 1999 O O . PRO A 1 250 ? 51.857 8.313 -8.824 1.00 50.12 250 PRO A O 1
ATOM 2002 N N . LEU A 1 251 ? 53.760 7.138 -9.070 1.00 48.06 251 LEU A N 1
ATOM 2003 C CA . LEU A 1 251 ? 53.402 6.010 -8.223 1.00 48.06 251 LEU A CA 1
ATOM 2004 C C . LEU A 1 251 ? 53.521 6.441 -6.753 1.00 48.06 251 LEU A C 1
ATOM 2006 O O . LEU A 1 251 ? 54.597 6.796 -6.292 1.00 48.06 251 LEU A O 1
ATOM 2010 N N . ARG A 1 252 ? 52.382 6.397 -6.059 1.00 42.53 252 ARG A N 1
ATOM 2011 C CA . ARG A 1 252 ? 52.162 5.666 -4.799 1.00 42.53 252 ARG A CA 1
ATOM 2012 C C . ARG A 1 252 ? 53.277 5.752 -3.734 1.00 42.53 252 ARG A C 1
ATOM 2014 O O . ARG A 1 252 ? 54.280 5.060 -3.844 1.00 42.53 252 ARG A O 1
ATOM 2021 N N . GLY A 1 253 ? 52.995 6.460 -2.637 1.00 43.19 253 GLY A N 1
ATOM 2022 C CA . GLY A 1 253 ? 53.711 6.307 -1.366 1.00 43.19 253 GLY A CA 1
ATOM 2023 C C . GLY A 1 253 ? 53.368 7.377 -0.325 1.00 43.19 253 GLY A C 1
ATOM 2024 O O . GLY A 1 253 ? 53.721 8.531 -0.509 1.00 43.19 253 GLY A O 1
ATOM 2025 N N . ASP A 1 254 ? 52.718 6.932 0.752 1.00 37.00 254 ASP A N 1
ATOM 2026 C CA . ASP A 1 254 ? 52.795 7.446 2.130 1.00 37.00 254 ASP A CA 1
ATOM 2027 C C . ASP A 1 254 ? 51.873 8.585 2.623 1.00 37.00 254 ASP A C 1
ATOM 2029 O O . ASP A 1 254 ? 52.084 9.779 2.437 1.00 37.00 254 ASP A O 1
ATOM 2033 N N . LEU A 1 255 ? 50.823 8.136 3.327 1.00 52.84 255 LEU A N 1
ATOM 2034 C CA . LEU A 1 255 ? 50.519 8.442 4.735 1.00 52.84 255 LEU A CA 1
ATOM 2035 C C . LEU A 1 255 ? 50.994 9.803 5.285 1.00 52.84 255 LEU A C 1
ATOM 2037 O O . LEU A 1 255 ? 52.120 9.915 5.753 1.00 52.84 255 LEU A O 1
ATOM 2041 N N . ALA A 1 256 ? 50.072 10.766 5.400 1.00 44.62 256 ALA A N 1
ATOM 2042 C CA . ALA A 1 256 ? 49.976 11.667 6.558 1.00 44.62 256 ALA A CA 1
ATOM 2043 C C . ALA A 1 256 ? 48.675 12.495 6.524 1.00 44.62 256 ALA A C 1
ATOM 2045 O O . ALA A 1 256 ? 48.440 13.295 5.623 1.00 44.62 256 ALA A O 1
ATOM 2046 N N . SER A 1 257 ? 47.827 12.261 7.528 1.00 56.34 257 SER A N 1
ATOM 2047 C CA . SER A 1 257 ? 47.070 13.263 8.301 1.00 56.34 257 SER A CA 1
ATOM 2048 C C . SER A 1 257 ? 46.821 14.635 7.644 1.00 56.34 257 SER A C 1
ATOM 2050 O O . SER A 1 257 ? 47.651 15.538 7.708 1.00 56.34 257 SER A O 1
ATOM 2052 N N . GLY A 1 258 ? 45.608 14.843 7.121 1.00 42.50 258 GLY A N 1
ATOM 2053 C CA . GLY A 1 258 ? 45.186 16.124 6.547 1.00 42.50 258 GLY A CA 1
ATOM 2054 C C . GLY A 1 258 ? 43.679 16.349 6.636 1.00 42.50 258 GLY A C 1
ATOM 2055 O O . GLY A 1 258 ? 42.948 16.096 5.689 1.00 42.50 258 GLY A O 1
ATOM 2056 N N . SER A 1 259 ? 43.247 16.804 7.810 1.00 52.38 259 SER A N 1
ATOM 2057 C CA . SER A 1 259 ? 41.955 17.405 8.172 1.00 52.38 259 SER A CA 1
ATOM 2058 C C . SER A 1 259 ? 41.029 17.818 7.004 1.00 52.38 259 SER A C 1
ATOM 2060 O O . SER A 1 259 ? 41.324 18.749 6.251 1.00 52.38 259 SER A O 1
ATOM 2062 N N . LEU A 1 260 ? 39.865 17.157 6.904 1.00 43.03 260 LEU A N 1
ATOM 2063 C CA . LEU A 1 260 ? 38.758 17.526 6.016 1.00 43.03 260 LEU A CA 1
ATOM 2064 C C . LEU A 1 260 ? 38.265 18.951 6.341 1.00 43.03 260 LEU A C 1
ATOM 2066 O O . LEU A 1 260 ? 37.515 19.167 7.292 1.00 43.03 260 LEU A O 1
ATOM 2070 N N . LYS A 1 261 ? 38.620 19.934 5.507 1.00 53.06 261 LYS A N 1
ATOM 2071 C CA . LYS A 1 261 ? 37.881 21.202 5.431 1.00 53.06 261 LYS A CA 1
ATOM 2072 C C . LYS A 1 261 ? 36.677 21.013 4.517 1.00 53.06 261 LYS A C 1
ATOM 2074 O O . LYS A 1 261 ? 36.776 21.085 3.297 1.00 53.06 261 LYS A O 1
ATOM 2079 N N . ILE A 1 262 ? 35.536 20.782 5.155 1.00 53.06 262 ILE A N 1
ATOM 2080 C CA . ILE A 1 262 ? 34.203 20.834 4.558 1.00 53.06 262 ILE A CA 1
ATOM 2081 C C . ILE A 1 262 ? 34.005 22.225 3.921 1.00 53.06 262 ILE A C 1
ATOM 2083 O O . ILE A 1 262 ? 34.179 23.235 4.615 1.00 53.06 262 ILE A O 1
ATOM 2087 N N . PRO A 1 263 ? 33.636 22.332 2.632 1.00 48.19 263 PRO A N 1
ATOM 2088 C CA . PRO A 1 263 ? 33.235 23.605 2.055 1.00 48.19 263 PRO A CA 1
ATOM 2089 C C . PRO A 1 263 ? 31.930 24.065 2.717 1.00 48.19 263 PRO A C 1
ATOM 2091 O O . PRO A 1 263 ? 30.891 23.414 2.608 1.00 48.19 263 PRO A O 1
ATOM 2094 N N . LYS A 1 264 ? 32.003 25.197 3.431 1.00 54.06 264 LYS A N 1
ATOM 2095 C CA . LYS A 1 264 ? 30.853 25.903 4.009 1.00 54.06 264 LYS A CA 1
ATOM 2096 C C . LYS A 1 264 ? 29.794 26.103 2.929 1.00 54.06 264 LYS A C 1
ATOM 2098 O O . LYS A 1 264 ? 29.985 26.889 2.001 1.00 54.06 264 LYS A O 1
ATOM 2103 N N . GLN A 1 265 ? 28.667 25.416 3.082 1.00 49.81 265 GLN A N 1
ATOM 2104 C CA . GLN A 1 265 ? 27.469 25.735 2.332 1.00 49.81 265 GLN A CA 1
ATOM 2105 C C . GLN A 1 265 ? 27.066 27.176 2.641 1.00 49.81 265 GLN A C 1
ATOM 2107 O O . GLN A 1 265 ? 26.905 27.583 3.792 1.00 49.81 265 GLN A O 1
ATOM 2112 N N . ARG A 1 266 ? 26.953 27.958 1.572 1.00 48.41 266 ARG A N 1
ATOM 2113 C CA . ARG A 1 266 ? 26.443 29.320 1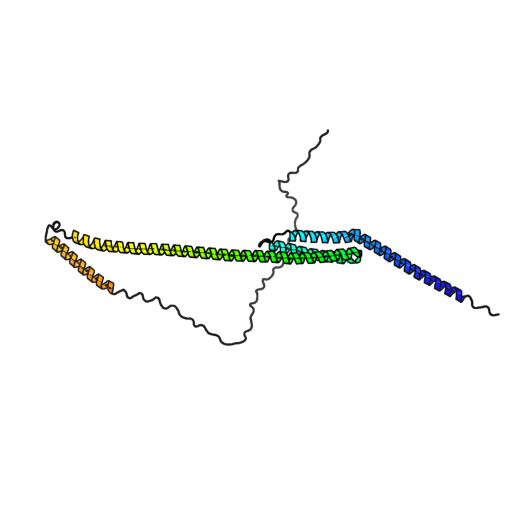.573 1.00 48.41 266 ARG A CA 1
ATOM 2114 C C . ARG A 1 266 ? 24.969 29.247 1.966 1.00 48.41 266 ARG A C 1
ATOM 2116 O O . ARG A 1 266 ? 24.128 28.865 1.156 1.00 48.41 266 ARG A O 1
ATOM 2123 N N . THR A 1 267 ? 24.670 29.577 3.217 1.00 49.84 267 THR A N 1
ATOM 2124 C CA . THR A 1 267 ? 23.305 29.742 3.710 1.00 49.84 267 THR A CA 1
ATOM 2125 C C . THR A 1 267 ? 22.628 30.831 2.882 1.00 49.84 267 THR A C 1
ATOM 2127 O O . THR A 1 267 ? 22.955 32.016 2.967 1.00 49.84 267 THR A O 1
ATOM 2130 N N . LYS A 1 268 ? 21.695 30.425 2.014 1.00 53.06 268 LYS A N 1
ATOM 2131 C CA . LYS A 1 268 ? 20.728 31.351 1.428 1.00 53.06 268 LYS A CA 1
ATOM 2132 C C . LYS A 1 268 ? 19.896 31.897 2.584 1.00 53.06 268 LYS A C 1
ATOM 2134 O O . LYS A 1 268 ? 19.184 31.155 3.256 1.00 53.06 268 LYS A O 1
ATOM 2139 N N . LYS A 1 269 ? 20.061 33.194 2.832 1.00 57.09 269 LYS A N 1
ATOM 2140 C CA . LYS A 1 269 ? 19.249 34.007 3.732 1.00 57.09 269 LYS A CA 1
ATOM 2141 C C . LYS A 1 269 ? 17.784 33.812 3.328 1.00 57.09 269 LYS A C 1
ATOM 2143 O O . LYS A 1 269 ? 17.395 34.182 2.227 1.00 57.09 269 LYS A O 1
ATOM 2148 N N . LYS A 1 270 ? 17.032 33.128 4.188 1.00 54.94 270 LYS A N 1
ATOM 2149 C CA . LYS A 1 270 ? 15.596 32.890 4.061 1.00 54.94 270 LYS A CA 1
ATOM 2150 C C . LYS A 1 270 ? 14.916 34.241 4.294 1.00 54.94 270 LYS A C 1
ATOM 2152 O O . LYS A 1 270 ? 15.011 34.781 5.395 1.00 54.94 270 LYS A O 1
ATOM 2157 N N . GLU A 1 271 ? 14.343 34.827 3.248 1.00 62.69 271 GLU A N 1
ATOM 2158 C CA . GLU A 1 271 ? 13.431 35.961 3.398 1.00 62.69 271 GLU A CA 1
ATOM 2159 C C . GLU A 1 271 ? 12.204 35.521 4.215 1.00 62.69 271 GLU A C 1
ATOM 2161 O O . GLU A 1 271 ? 11.769 34.369 4.093 1.00 62.69 271 GLU A O 1
ATOM 2166 N N . PRO A 1 272 ? 11.672 36.392 5.089 1.00 69.62 272 PRO A N 1
ATOM 2167 C CA . PRO A 1 272 ? 10.461 36.103 5.839 1.00 69.62 272 PRO A CA 1
ATOM 2168 C C . PRO A 1 272 ? 9.242 36.025 4.901 1.00 69.62 272 PRO A C 1
ATOM 2170 O O . PRO A 1 272 ? 9.208 36.717 3.881 1.00 69.62 272 PRO A O 1
ATOM 2173 N N . PRO A 1 273 ? 8.237 35.197 5.236 1.00 64.44 273 PRO A N 1
ATOM 2174 C CA . PRO A 1 273 ? 7.024 35.068 4.441 1.00 64.44 273 PRO A CA 1
ATOM 2175 C C . PRO A 1 273 ? 6.278 36.403 4.409 1.00 64.44 273 PRO A C 1
ATOM 2177 O O . PRO A 1 273 ? 5.903 36.943 5.451 1.00 64.44 273 PRO A O 1
ATOM 2180 N N . GLN A 1 274 ? 6.066 36.932 3.204 1.00 63.50 274 GLN A N 1
ATOM 2181 C CA . GLN A 1 274 ? 5.115 38.011 2.987 1.00 63.50 274 GLN A CA 1
ATOM 2182 C C . GLN A 1 274 ? 3.717 37.486 3.320 1.00 63.50 274 GLN A C 1
ATOM 2184 O O . GLN A 1 274 ? 3.242 36.506 2.748 1.00 63.50 274 GLN A O 1
ATOM 2189 N N . THR A 1 275 ? 3.084 38.138 4.285 1.00 64.06 275 THR A N 1
ATOM 2190 C CA . THR A 1 275 ? 1.661 38.020 4.591 1.00 64.06 275 THR A CA 1
ATOM 2191 C C . THR A 1 275 ? 0.827 38.347 3.349 1.00 64.06 275 THR A C 1
ATOM 2193 O O . THR A 1 275 ? 1.095 39.376 2.719 1.00 64.06 275 THR A O 1
ATOM 2196 N N . PRO A 1 276 ? -0.184 37.533 2.997 1.00 69.38 276 PRO A N 1
ATOM 2197 C CA . PRO A 1 276 ? -1.107 37.882 1.928 1.00 69.38 276 PRO A CA 1
ATOM 2198 C C . PRO A 1 276 ? -1.952 39.107 2.330 1.00 69.38 276 PRO A C 1
ATOM 2200 O O . PRO A 1 276 ? -2.308 39.246 3.505 1.00 69.38 276 PRO A O 1
ATOM 2203 N N . PRO A 1 277 ? -2.262 40.012 1.385 1.00 70.06 277 PRO A N 1
ATOM 2204 C CA . PRO A 1 277 ? -3.159 41.133 1.634 1.00 70.06 277 PRO A CA 1
ATOM 2205 C C . PRO A 1 277 ? -4.587 40.636 1.925 1.00 70.06 277 PRO A C 1
ATOM 2207 O O . PRO A 1 277 ? -4.984 39.589 1.410 1.00 70.06 277 PRO A O 1
ATOM 2210 N N . PRO A 1 278 ? -5.374 41.375 2.727 1.00 59.53 278 PRO A N 1
ATOM 2211 C CA . PRO A 1 278 ? -6.761 41.026 3.001 1.00 59.53 278 PRO A CA 1
ATOM 2212 C C . PRO A 1 278 ? -7.586 41.067 1.711 1.00 59.53 278 PRO A C 1
ATOM 2214 O O . PRO A 1 278 ? -7.589 42.069 0.993 1.00 59.53 278 PRO A O 1
ATOM 2217 N N . GLU A 1 279 ? -8.282 39.963 1.444 1.00 49.25 279 GLU A N 1
ATOM 2218 C CA . GLU A 1 279 ? -9.256 39.818 0.369 1.00 49.25 279 GLU A CA 1
ATOM 2219 C C . GLU A 1 279 ? -10.324 40.911 0.482 1.00 49.25 279 GLU A C 1
ATOM 2221 O O . GLU A 1 279 ? -11.203 40.891 1.344 1.00 49.25 279 GLU A O 1
ATOM 2226 N N . GLN A 1 280 ? -10.233 41.893 -0.410 1.00 48.66 280 GLN A N 1
ATOM 2227 C CA . GLN A 1 280 ? -11.361 42.736 -0.763 1.00 48.66 280 GLN A CA 1
ATOM 2228 C C . GLN A 1 280 ? -12.286 41.913 -1.660 1.00 48.66 280 GLN A C 1
ATOM 2230 O O . GLN A 1 280 ? -11.847 41.302 -2.635 1.00 48.66 280 GLN A O 1
ATOM 2235 N N . GLY A 1 281 ? -13.562 41.872 -1.280 1.00 51.25 281 GLY A N 1
ATOM 2236 C CA . GLY A 1 281 ? -14.582 41.025 -1.877 1.00 51.25 281 GLY A CA 1
ATOM 2237 C C . GLY A 1 281 ? -14.693 41.166 -3.392 1.00 51.25 281 GLY A C 1
ATOM 2238 O O . GLY A 1 281 ? -15.018 42.231 -3.915 1.00 51.25 281 GLY A O 1
ATOM 2239 N N . TYR A 1 282 ? -14.518 40.044 -4.085 1.00 43.56 282 TYR A N 1
ATOM 2240 C CA . TYR A 1 282 ? -14.991 39.878 -5.450 1.00 43.56 282 TYR A CA 1
ATOM 2241 C C . TYR A 1 282 ? -16.437 39.391 -5.419 1.00 43.56 282 TYR A C 1
ATOM 2243 O O . TYR A 1 282 ? -16.742 38.202 -5.342 1.00 43.56 282 TYR A O 1
ATOM 2251 N N . LEU A 1 283 ? -17.341 40.362 -5.487 1.00 49.69 283 LEU A N 1
ATOM 2252 C CA . LEU A 1 283 ? -18.698 40.153 -5.956 1.00 49.69 283 LEU A CA 1
ATOM 2253 C C . LEU A 1 283 ? -18.658 39.776 -7.446 1.00 49.69 283 LEU A C 1
ATOM 2255 O O . LEU A 1 283 ? -18.287 40.578 -8.296 1.00 49.69 283 LEU A O 1
ATOM 2259 N N . GLY A 1 284 ? -19.077 38.543 -7.727 1.00 52.22 284 GLY A N 1
ATOM 2260 C CA . GLY A 1 284 ? -19.955 38.203 -8.844 1.00 52.22 284 GLY A CA 1
ATOM 2261 C C . GLY A 1 284 ? -19.431 38.397 -10.263 1.00 52.22 284 GLY A C 1
ATOM 2262 O O . GLY A 1 284 ? -19.804 39.363 -10.912 1.00 52.22 284 GLY A O 1
ATOM 2263 N N . TRP A 1 285 ? -18.753 37.384 -10.805 1.00 45.62 285 TRP A N 1
ATOM 2264 C CA . TRP A 1 285 ? -18.752 37.106 -12.246 1.00 45.62 285 TRP A CA 1
ATOM 2265 C C . TRP A 1 285 ? -19.094 35.627 -12.462 1.00 45.62 285 TRP A C 1
ATOM 2267 O O . TRP A 1 285 ? -18.262 34.745 -12.268 1.00 45.62 285 TRP A O 1
ATOM 2277 N N . TRP A 1 286 ? -20.350 35.353 -12.820 1.00 61.62 286 TRP A N 1
ATOM 2278 C CA . TRP A 1 286 ? -20.764 34.048 -13.341 1.00 61.62 286 TRP A CA 1
ATOM 2279 C C . TRP A 1 286 ? -20.519 34.016 -14.859 1.00 61.62 286 TRP A C 1
ATOM 2281 O O . TRP A 1 286 ? -20.813 35.006 -15.533 1.00 61.62 286 TRP A O 1
ATOM 2291 N N . PRO A 1 287 ? -20.006 32.911 -15.423 1.00 59.44 287 PRO A N 1
ATOM 2292 C CA . PRO A 1 287 ? -19.808 32.777 -16.863 1.00 59.44 287 PRO A CA 1
ATOM 2293 C C . PRO A 1 287 ? -21.144 32.640 -17.635 1.00 59.44 287 PRO A C 1
ATOM 2295 O O . PRO A 1 287 ? -22.093 32.034 -17.130 1.00 59.44 287 PRO A O 1
ATOM 2298 N N . PRO A 1 288 ? -21.231 33.151 -18.880 1.00 56.66 288 PRO A N 1
ATOM 2299 C CA . PRO A 1 288 ? -22.481 33.341 -19.631 1.00 56.66 288 PRO A CA 1
ATOM 2300 C C . PRO A 1 288 ? -23.109 32.080 -20.270 1.00 56.66 288 PRO A C 1
ATOM 2302 O O . PRO A 1 288 ? -23.933 32.208 -21.169 1.00 56.66 288 PRO A O 1
ATOM 2305 N N . TRP A 1 289 ? -22.777 30.861 -19.834 1.00 60.91 289 TRP A N 1
ATOM 2306 C CA . TRP A 1 289 ? -23.284 29.618 -20.456 1.00 60.91 289 TRP A CA 1
ATOM 2307 C C . TRP A 1 289 ? -24.070 28.687 -19.525 1.00 60.91 289 TRP A C 1
ATOM 2309 O O . TRP A 1 289 ? -24.374 27.555 -19.898 1.00 60.91 289 TRP A O 1
ATOM 2319 N N . VAL A 1 290 ? -24.471 29.143 -18.336 1.00 58.91 290 VAL A N 1
ATOM 2320 C CA . VAL A 1 290 ? -25.396 28.367 -17.494 1.00 58.91 290 VAL A CA 1
ATOM 2321 C C . VAL A 1 290 ? -26.831 28.573 -17.987 1.00 58.91 290 VAL A C 1
ATOM 2323 O O . VAL A 1 290 ? -27.545 29.478 -17.558 1.00 58.91 290 VAL A O 1
ATOM 2326 N N . ILE A 1 291 ? -27.249 27.712 -18.913 1.00 58.03 291 ILE A N 1
ATOM 2327 C CA . ILE A 1 291 ? -28.645 27.537 -19.315 1.00 58.03 291 ILE A CA 1
ATOM 2328 C C . ILE A 1 291 ? -29.403 26.952 -18.114 1.00 58.03 291 ILE A C 1
ATOM 2330 O O . ILE A 1 291 ? -29.175 25.810 -17.722 1.00 58.03 291 ILE A O 1
ATOM 2334 N N . ARG A 1 292 ? -30.308 27.737 -17.518 1.00 53.22 292 ARG A N 1
ATOM 2335 C CA . ARG A 1 292 ? -31.360 27.233 -16.621 1.00 53.22 292 ARG A CA 1
ATOM 2336 C C . ARG A 1 292 ? -32.437 26.539 -17.465 1.00 53.22 292 ARG A C 1
ATOM 2338 O O . ARG A 1 292 ? -33.077 27.234 -18.253 1.00 53.22 292 ARG A O 1
ATOM 2345 N N . PRO A 1 293 ? -32.738 25.246 -17.273 1.00 56.72 293 PRO A N 1
ATOM 2346 C CA . PRO A 1 293 ? -34.007 24.698 -17.721 1.00 56.72 293 PRO A CA 1
ATOM 2347 C C . PRO A 1 293 ? -35.079 25.038 -16.678 1.00 56.72 293 PRO A C 1
ATOM 2349 O O . PRO A 1 293 ? -35.141 24.456 -15.596 1.00 56.72 293 PRO A O 1
ATOM 2352 N N . GLY A 1 294 ? -35.895 26.041 -16.995 1.00 55.19 294 GLY A N 1
ATOM 2353 C CA . GLY A 1 294 ? -37.157 26.306 -16.318 1.00 55.19 294 GLY A CA 1
ATOM 2354 C C . GLY A 1 294 ? -38.311 25.589 -17.020 1.00 55.19 294 GLY A C 1
ATOM 2355 O O . GLY A 1 294 ? -38.426 25.668 -18.235 1.00 55.19 294 GLY A O 1
ATOM 2356 N N . GLY A 1 295 ? -39.158 24.940 -16.220 1.00 50.38 295 GLY A N 1
ATOM 2357 C CA . GLY A 1 295 ? -40.621 25.024 -16.296 1.00 50.38 295 GLY A CA 1
ATOM 2358 C C . GLY A 1 295 ? -41.362 24.528 -17.547 1.00 50.38 295 GLY A C 1
ATOM 2359 O O . GLY A 1 295 ? -41.442 25.222 -18.552 1.00 50.38 295 GLY A O 1
ATOM 2360 N N . GLN A 1 296 ? -42.094 23.426 -17.375 1.00 54.75 296 GLN A N 1
ATOM 2361 C CA . GLN A 1 296 ? -43.370 23.124 -18.046 1.00 54.75 296 GLN A CA 1
ATOM 2362 C C . GLN A 1 296 ? -44.192 22.326 -17.012 1.00 54.75 296 GLN A C 1
ATOM 2364 O O . GLN A 1 296 ? -43.716 21.307 -16.529 1.00 54.75 296 GLN A O 1
ATOM 2369 N N . VAL A 1 297 ? -45.235 22.851 -16.357 1.00 52.09 297 VAL A N 1
ATOM 2370 C CA . VAL A 1 297 ? -46.582 23.250 -16.820 1.00 52.09 297 VAL A CA 1
ATOM 2371 C C . VAL A 1 297 ? -47.346 22.111 -17.515 1.00 52.09 297 VAL A C 1
ATOM 2373 O O . VAL A 1 297 ? -47.181 21.907 -18.707 1.00 52.09 297 VAL A O 1
ATOM 2376 N N . GLY A 1 298 ? -48.223 21.449 -16.747 1.00 49.94 298 GLY A N 1
ATOM 2377 C CA . GLY A 1 298 ? -49.645 21.233 -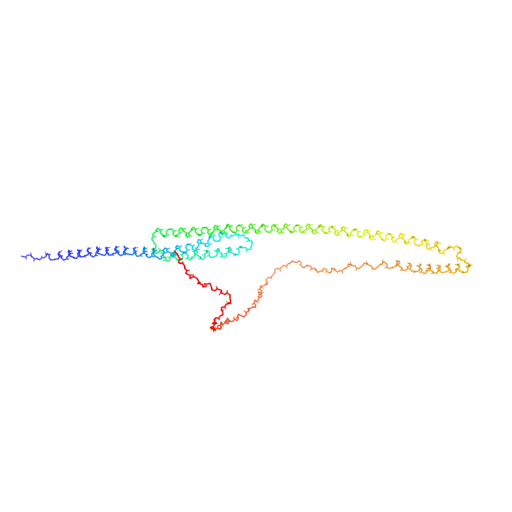17.072 1.00 49.94 298 GLY A CA 1
ATOM 2378 C C . GLY A 1 298 ? -50.064 20.205 -18.139 1.00 49.94 298 GLY A C 1
ATOM 2379 O O . GLY A 1 298 ? -49.758 20.351 -19.314 1.00 49.94 298 GLY A O 1
ATOM 2380 N N . GLY A 1 299 ? -50.925 19.267 -17.723 1.00 52.72 299 GLY A N 1
ATOM 2381 C CA . GLY A 1 299 ? -51.819 18.441 -18.560 1.00 52.72 299 GLY A CA 1
ATOM 2382 C C . GLY A 1 299 ? -52.240 17.200 -17.764 1.00 52.72 299 GLY A C 1
ATOM 2383 O O . GLY A 1 299 ? -51.402 16.350 -17.504 1.00 52.72 299 GLY A O 1
ATOM 2384 N N . VAL A 1 300 ? -53.395 17.161 -17.090 1.00 55.88 300 VAL A N 1
ATOM 2385 C CA . VAL A 1 300 ? -54.744 16.854 -17.616 1.00 55.88 300 VAL A CA 1
ATOM 2386 C C . VAL A 1 300 ? -54.751 15.645 -18.555 1.00 55.88 300 VAL A C 1
ATOM 2388 O O . VAL A 1 300 ? -54.554 15.804 -19.757 1.00 55.88 300 VAL A O 1
ATOM 2391 N N . LEU A 1 301 ? -55.013 14.467 -17.981 1.00 55.12 301 LEU A N 1
ATOM 2392 C CA . LEU A 1 301 ? -56.075 13.519 -18.352 1.00 55.12 301 LEU A CA 1
ATOM 2393 C C . LEU A 1 301 ? -56.222 12.474 -17.239 1.00 55.12 301 LEU A C 1
ATOM 2395 O O . LEU A 1 301 ? -55.175 12.038 -16.712 1.00 55.12 301 LEU A O 1
#